Protein AF-C2EWG5-F1 (afdb_monomer_lite)

Sequence (279 aa):
MKQADGNQSTYVNLTPNFQGRVGDSRASVDLWFKRNGLPLDLTKREITFSGVDPQGKQFNAIGFAYYNKPGADMQAGRVNFYFPAGTFQTEGQWDPNSTYFTVKDDKGKVSTIGVLLNVLPNMVEMGINAKPFETDLDRALAQFKSYMADKQAEVDNAIKEISALQGTVQALDSNLDVYKNEIKTNAVPTKIEMQQYVDKLMSATEWSGDLNLCTTPTTYIVNSGASNNPTSVNGNCLLYVKGNNDLLSQMLVDNDQNFYVRSCVAGKWSAWREQVAWS

Radius of gyration: 57.91 Å; chains: 1; bounding box: 116×40×134 Å

Structure (mmCIF, N/CA/C/O backbone):
data_AF-C2EWG5-F1
#
_entry.id   AF-C2EWG5-F1
#
loop_
_atom_site.group_PDB
_atom_site.id
_atom_site.type_symbol
_atom_site.label_atom_id
_atom_site.label_alt_id
_atom_site.label_comp_id
_atom_site.label_asym_id
_atom_site.label_entity_id
_atom_site.label_seq_id
_atom_site.pdbx_PDB_ins_code
_atom_site.Cartn_x
_atom_site.Cartn_y
_atom_site.Cartn_z
_atom_site.occupancy
_atom_site.B_iso_or_equiv
_atom_site.auth_seq_id
_atom_site.auth_comp_id
_atom_site.auth_asym_id
_atom_site.auth_atom_id
_atom_site.pdbx_PDB_model_num
ATOM 1 N N . MET A 1 1 ? -64.069 20.005 64.084 1.00 31.47 1 MET A N 1
ATOM 2 C CA . MET A 1 1 ? -63.978 19.261 65.360 1.00 31.47 1 MET A CA 1
ATOM 3 C C . MET A 1 1 ? -64.174 17.775 65.076 1.00 31.47 1 MET A C 1
ATOM 5 O O . MET A 1 1 ? -65.113 17.459 64.361 1.00 31.47 1 MET A O 1
ATOM 9 N N . LYS A 1 2 ? -63.304 16.938 65.670 1.00 30.50 2 LYS A N 1
ATOM 10 C CA . LYS A 1 2 ? -63.283 15.456 65.759 1.00 30.50 2 LYS A CA 1
ATOM 11 C C . LYS A 1 2 ? -62.740 14.611 64.578 1.00 30.50 2 LYS A C 1
ATOM 13 O O . LYS A 1 2 ? -63.471 14.206 63.686 1.00 30.50 2 LYS A O 1
ATOM 18 N N . GLN A 1 3 ? -61.427 14.338 64.677 1.00 30.23 3 GLN A N 1
ATOM 19 C CA . GLN A 1 3 ? -60.743 13.015 64.642 1.00 30.23 3 GLN A CA 1
ATOM 20 C C . GLN A 1 3 ? -61.544 11.891 65.352 1.00 30.23 3 GLN A C 1
ATOM 22 O O . GLN A 1 3 ? -62.395 12.227 66.173 1.00 30.23 3 GLN A O 1
ATOM 27 N N . ALA A 1 4 ? -61.333 10.576 65.207 1.00 35.25 4 ALA A N 1
ATOM 28 C CA . ALA A 1 4 ? -60.388 9.661 64.534 1.00 35.2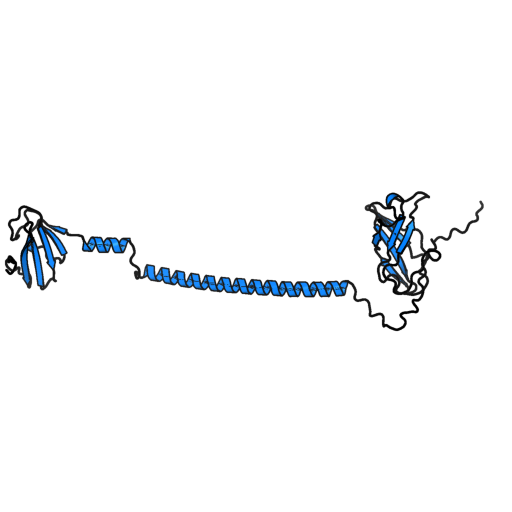5 4 ALA A CA 1
ATOM 29 C C . ALA A 1 4 ? -61.167 8.313 64.345 1.00 35.25 4 ALA A C 1
ATOM 31 O O . ALA A 1 4 ? -62.303 8.220 64.799 1.00 35.25 4 ALA A O 1
ATOM 32 N N . ASP A 1 5 ? -60.750 7.270 63.625 1.00 32.78 5 ASP A N 1
ATOM 33 C CA . ASP A 1 5 ? -59.614 6.390 63.915 1.00 32.78 5 ASP A CA 1
ATOM 34 C C . ASP A 1 5 ? -59.444 5.357 62.795 1.00 32.78 5 ASP A C 1
ATOM 36 O O . ASP A 1 5 ? -60.413 4.863 62.218 1.00 32.78 5 ASP A O 1
ATOM 40 N N . GLY A 1 6 ? -58.192 4.991 62.541 1.00 27.12 6 GLY A N 1
ATOM 41 C CA . GLY A 1 6 ? -57.836 3.894 61.652 1.00 27.12 6 GLY A CA 1
ATOM 42 C C . GLY A 1 6 ? -56.388 3.989 61.201 1.00 27.12 6 GLY A C 1
ATOM 43 O O . GLY A 1 6 ? -56.158 4.174 60.014 1.00 27.12 6 GLY A O 1
ATOM 44 N N . ASN A 1 7 ? -55.446 3.947 62.155 1.00 36.84 7 ASN A N 1
ATOM 45 C CA . ASN A 1 7 ? -54.021 3.614 61.984 1.00 36.84 7 ASN A CA 1
ATOM 46 C C . ASN A 1 7 ? -53.509 3.643 60.526 1.00 36.84 7 ASN A C 1
ATOM 48 O O . ASN A 1 7 ? -53.267 2.603 59.915 1.00 36.84 7 ASN A O 1
ATOM 52 N N . GLN A 1 8 ? -53.340 4.836 59.949 1.00 39.78 8 GLN A N 1
ATOM 53 C CA . GLN A 1 8 ? -52.604 4.971 58.696 1.00 39.78 8 GLN A CA 1
ATOM 54 C C . GLN A 1 8 ? -51.135 5.103 59.055 1.00 39.78 8 GLN A C 1
ATOM 56 O O . GLN A 1 8 ? -50.627 6.201 59.275 1.00 39.78 8 GLN A O 1
ATOM 61 N N . SER A 1 9 ? -50.463 3.962 59.167 1.00 43.50 9 SER A N 1
ATOM 62 C CA . SER A 1 9 ? -49.009 3.903 59.142 1.00 43.50 9 SER A CA 1
ATOM 63 C C . SER A 1 9 ? -48.543 4.763 57.966 1.00 43.50 9 SER A C 1
ATOM 65 O O . SER A 1 9 ? -48.921 4.506 56.824 1.00 43.50 9 SER A O 1
ATOM 67 N N . THR A 1 10 ? -47.740 5.794 58.216 1.00 57.00 10 THR A N 1
ATOM 68 C CA . THR A 1 10 ? -47.158 6.691 57.196 1.00 57.00 10 THR A CA 1
ATOM 69 C C . THR A 1 10 ? -46.149 5.985 56.278 1.00 57.00 10 THR A C 1
ATOM 71 O O . THR A 1 10 ? -45.375 6.634 55.579 1.00 57.00 10 THR A O 1
ATOM 74 N N . TYR A 1 11 ? -46.150 4.654 56.287 1.00 62.03 11 TYR A N 1
ATOM 75 C CA . TYR A 1 11 ? -45.215 3.772 55.624 1.00 62.03 11 TYR A CA 1
ATOM 76 C C . TYR A 1 11 ? -45.919 2.495 55.150 1.00 62.03 11 TYR A C 1
ATOM 78 O O . TYR A 1 11 ? -46.821 1.969 55.806 1.00 62.03 11 TYR A O 1
ATOM 86 N N . VAL A 1 12 ? -45.480 1.964 54.011 1.00 67.44 12 VAL A N 1
ATOM 87 C CA . VAL A 1 12 ? -45.911 0.660 53.499 1.00 67.44 12 VAL A CA 1
ATOM 88 C C . VAL A 1 12 ? -45.017 -0.416 54.104 1.00 67.44 12 VAL A C 1
ATOM 90 O O . VAL A 1 12 ? -43.803 -0.402 53.914 1.00 67.44 12 VAL A O 1
ATOM 93 N N . ASN A 1 13 ? -45.604 -1.359 54.840 1.00 65.81 13 ASN A N 1
ATOM 94 C CA . ASN A 1 13 ? -44.850 -2.458 55.433 1.00 65.81 13 ASN A CA 1
ATOM 95 C C . ASN A 1 13 ? -44.658 -3.605 54.433 1.00 65.81 13 ASN A C 1
ATOM 97 O O . ASN A 1 13 ? -45.624 -4.293 54.102 1.00 65.81 13 ASN A O 1
ATOM 101 N N . LEU A 1 14 ? -43.420 -3.825 53.973 1.00 69.94 14 LEU A N 1
ATOM 102 C CA . LEU A 1 14 ? -43.088 -4.946 53.087 1.00 69.94 14 LEU A CA 1
ATOM 103 C C . LEU A 1 14 ? -42.775 -6.236 53.845 1.00 69.94 14 LEU A C 1
ATOM 105 O O . LEU A 1 14 ? -42.898 -7.304 53.259 1.00 69.94 14 LEU A O 1
ATOM 109 N N . THR A 1 15 ? -42.463 -6.164 55.139 1.00 65.44 15 THR A N 1
ATOM 110 C CA . THR A 1 15 ? -42.081 -7.305 55.994 1.00 65.44 15 THR A CA 1
ATOM 111 C C . THR A 1 15 ? -43.024 -8.522 55.929 1.00 65.44 15 THR A C 1
ATOM 113 O O . THR A 1 15 ? -42.518 -9.639 56.034 1.00 65.44 15 THR A O 1
ATOM 116 N N . PRO A 1 16 ? -44.358 -8.380 55.757 1.00 64.25 16 PRO A N 1
ATOM 117 C CA . PRO A 1 16 ? -45.259 -9.527 55.600 1.00 64.25 16 PRO A CA 1
ATOM 118 C C . PRO A 1 16 ? -45.133 -10.259 54.256 1.00 64.25 16 PRO A C 1
ATOM 120 O O . PRO A 1 16 ? -45.478 -11.431 54.173 1.00 64.25 16 PRO A O 1
ATOM 123 N N . ASN A 1 17 ? -44.672 -9.569 53.209 1.00 61.66 17 ASN A N 1
ATOM 124 C CA . ASN A 1 17 ? -44.647 -10.080 51.834 1.00 61.66 17 ASN A CA 1
ATOM 125 C C . ASN A 1 17 ? -43.224 -10.317 51.312 1.00 61.66 17 ASN A C 1
ATOM 127 O O . ASN A 1 17 ? -43.028 -11.099 50.387 1.00 61.66 17 ASN A O 1
ATOM 131 N N . PHE A 1 18 ? -42.232 -9.630 51.878 1.00 67.25 18 PHE A N 1
ATOM 132 C CA . PHE A 1 18 ? -40.849 -9.686 51.444 1.00 67.25 18 PHE A CA 1
ATOM 133 C C . PHE A 1 18 ? -39.894 -9.416 52.612 1.00 67.25 18 PHE A C 1
ATOM 135 O O . PHE A 1 18 ? -39.986 -8.395 53.296 1.00 67.25 18 PHE A O 1
ATOM 142 N N . GLN A 1 19 ? -38.948 -10.333 52.808 1.00 66.44 19 GLN A N 1
ATOM 143 C CA . GLN A 1 19 ? -37.834 -10.205 53.744 1.00 66.44 19 GLN A CA 1
ATOM 144 C C . GLN A 1 19 ? -36.575 -10.663 53.009 1.00 66.44 19 GLN A C 1
ATOM 146 O O . GLN A 1 19 ? -36.480 -11.830 52.630 1.00 66.44 19 GLN A O 1
ATOM 151 N N . GLY A 1 20 ? -35.645 -9.742 52.758 1.00 62.62 20 GLY A N 1
ATOM 152 C CA . GLY A 1 20 ? -34.370 -10.080 52.120 1.00 62.62 20 GLY A CA 1
ATOM 153 C C . GLY A 1 20 ? -33.426 -10.764 53.108 1.00 62.62 20 GLY A C 1
ATOM 154 O O . GLY A 1 20 ? -33.580 -10.601 54.320 1.00 62.62 20 GLY A O 1
ATOM 155 N N . ARG A 1 21 ? -32.433 -11.507 52.617 1.00 67.06 21 ARG A N 1
ATOM 156 C CA . ARG A 1 21 ? -31.315 -12.006 53.432 1.00 67.06 21 ARG A CA 1
ATOM 157 C C . ARG A 1 21 ? -30.006 -11.330 53.045 1.00 67.06 21 ARG A C 1
ATOM 159 O O . ARG A 1 21 ? -29.824 -10.897 51.907 1.00 67.06 21 ARG A O 1
ATOM 166 N N . VAL A 1 22 ? -29.082 -11.242 54.002 1.00 62.72 22 VAL A N 1
ATOM 167 C CA . VAL A 1 22 ? -27.727 -10.730 53.742 1.00 62.72 22 VAL A CA 1
ATOM 168 C C . VAL A 1 22 ? -27.048 -11.579 52.659 1.00 62.72 22 VAL A C 1
ATOM 170 O O . VAL A 1 22 ? -26.984 -12.801 52.775 1.00 62.72 22 VAL A O 1
ATOM 173 N N . GLY A 1 23 ? -26.552 -10.931 51.602 1.00 55.91 23 GLY A N 1
ATOM 174 C CA . GLY A 1 23 ? -25.908 -11.604 50.466 1.00 55.91 23 GLY A CA 1
ATOM 175 C C . GLY A 1 23 ? -26.844 -12.002 49.316 1.00 55.91 23 GLY A C 1
ATOM 176 O O . GLY A 1 23 ? -26.356 -12.434 48.270 1.00 55.91 23 GLY A O 1
ATOM 177 N N . ASP A 1 24 ? -28.161 -11.795 49.439 1.00 58.41 24 ASP A N 1
ATOM 178 C CA . ASP A 1 24 ? -29.086 -12.049 48.332 1.00 58.41 24 ASP A CA 1
ATOM 179 C C . ASP A 1 24 ? -28.748 -11.154 47.127 1.00 58.41 24 ASP A C 1
ATOM 181 O O . ASP A 1 24 ? -28.808 -9.920 47.177 1.00 58.41 24 ASP A O 1
ATOM 185 N N . SER A 1 25 ? -28.428 -11.790 45.999 1.00 53.91 25 SER A N 1
ATOM 186 C CA . SER A 1 25 ? -28.299 -11.128 44.704 1.00 53.91 25 SER A CA 1
ATOM 187 C C . SER A 1 25 ? -29.544 -11.443 43.871 1.00 53.91 25 SER A C 1
ATOM 189 O O . SER A 1 25 ? -29.843 -12.604 43.612 1.00 53.91 25 SER A O 1
ATOM 191 N N . ARG A 1 26 ? -30.274 -10.401 43.435 1.00 57.56 26 ARG A N 1
ATOM 192 C CA . ARG A 1 26 ? -31.525 -10.469 42.635 1.00 57.56 26 ARG A CA 1
ATOM 193 C C . ARG A 1 26 ? -32.824 -10.770 43.396 1.00 57.56 26 ARG A C 1
ATOM 195 O O . ARG A 1 26 ? -33.744 -11.350 42.819 1.00 57.56 26 ARG A O 1
ATOM 202 N N . ALA A 1 27 ? -32.953 -10.335 44.646 1.00 64.69 27 ALA A N 1
ATOM 203 C CA . ALA A 1 27 ? -34.251 -10.391 45.311 1.00 64.69 27 ALA A CA 1
ATOM 204 C C . ALA A 1 27 ? -35.266 -9.466 44.605 1.00 64.69 27 ALA A C 1
ATOM 206 O O . ALA A 1 27 ? -34.920 -8.348 44.208 1.00 64.69 27 ALA A O 1
ATOM 207 N N . SER A 1 28 ? -36.502 -9.937 44.432 1.00 68.50 28 SER A N 1
ATOM 208 C CA . SER A 1 28 ? -37.561 -9.209 43.727 1.00 68.50 28 SER A CA 1
ATOM 209 C C . SER A 1 28 ? -38.768 -8.955 44.613 1.00 68.50 28 SER A C 1
ATOM 211 O O . SER A 1 28 ? -39.187 -9.855 45.340 1.00 68.50 28 SER A O 1
ATOM 213 N N . VAL A 1 29 ? -39.376 -7.781 44.471 1.00 71.00 29 VAL A N 1
ATOM 214 C CA . VAL A 1 29 ? -40.652 -7.438 45.102 1.00 71.00 29 VAL A CA 1
ATOM 215 C C . VAL A 1 29 ? -41.663 -6.995 44.047 1.00 71.00 29 VAL A C 1
ATOM 217 O O . VAL A 1 29 ? -41.340 -6.213 43.150 1.00 71.00 29 VAL A O 1
ATOM 220 N N . ASP A 1 30 ? -42.891 -7.498 44.157 1.00 72.25 30 ASP A N 1
ATOM 221 C CA . ASP A 1 30 ? -44.013 -7.041 43.341 1.00 72.25 30 ASP A CA 1
ATOM 222 C C . ASP A 1 30 ? -44.627 -5.789 43.966 1.00 72.25 30 ASP A C 1
ATOM 224 O O . ASP A 1 30 ? -45.090 -5.797 45.108 1.00 72.25 30 ASP A O 1
ATOM 228 N N . LEU A 1 31 ? -44.624 -4.695 43.210 1.00 73.12 31 LEU A N 1
ATOM 229 C CA . LEU A 1 31 ? -45.115 -3.393 43.640 1.00 73.12 31 LEU A CA 1
ATOM 230 C C . LEU A 1 31 ? -46.303 -2.974 42.783 1.00 73.12 31 LEU A C 1
ATOM 232 O O . LEU A 1 31 ? -46.306 -3.140 41.562 1.00 73.12 31 LEU A O 1
ATOM 236 N N . TRP A 1 32 ? -47.301 -2.371 43.429 1.00 73.62 32 TRP A N 1
ATOM 237 C CA . TRP A 1 32 ? -48.438 -1.762 42.750 1.00 73.62 32 TRP A CA 1
ATOM 238 C C . TRP A 1 32 ? -48.535 -0.280 43.103 1.00 73.62 32 TRP A C 1
ATOM 240 O O . TRP A 1 32 ? -48.918 0.089 44.214 1.00 73.62 32 TRP A O 1
ATOM 250 N N . PHE A 1 33 ? -48.197 0.575 42.140 1.00 71.62 33 PHE A N 1
ATOM 251 C CA . PHE A 1 33 ? -48.239 2.021 42.305 1.00 71.62 33 PHE A CA 1
ATOM 252 C C . PHE A 1 33 ? -49.647 2.551 42.021 1.00 71.62 33 PHE A C 1
ATOM 254 O O . PHE A 1 33 ? -50.206 2.365 40.937 1.00 71.62 33 PHE A O 1
ATOM 261 N N . LYS A 1 34 ? -50.218 3.252 43.004 1.00 68.75 34 LYS A N 1
ATOM 262 C CA . LYS A 1 34 ? -51.507 3.944 42.888 1.00 68.75 34 LYS A CA 1
ATOM 263 C C . LYS A 1 34 ? -51.349 5.411 43.253 1.00 68.75 34 LYS A C 1
ATOM 265 O O . LYS A 1 34 ? -50.653 5.741 44.210 1.00 68.75 34 LYS A O 1
ATOM 270 N N . ARG A 1 35 ? -52.049 6.288 42.536 1.00 65.44 35 ARG A N 1
ATOM 271 C CA . ARG A 1 35 ? -52.149 7.718 42.851 1.00 65.44 35 ARG A CA 1
ATOM 272 C C . ARG A 1 35 ? -53.623 8.076 43.000 1.00 65.44 35 ARG A C 1
ATOM 274 O O . ARG A 1 35 ? -54.403 7.839 42.086 1.00 65.44 35 ARG A O 1
ATOM 281 N N . ASN A 1 36 ? -54.012 8.613 44.158 1.00 64.31 36 ASN A N 1
ATOM 282 C CA . ASN A 1 36 ? -55.410 8.941 44.487 1.00 64.31 36 ASN A CA 1
ATOM 283 C C . ASN A 1 36 ? -56.391 7.765 44.276 1.00 64.31 36 ASN A C 1
ATOM 285 O O . ASN A 1 36 ? -57.505 7.954 43.802 1.00 64.31 36 ASN A O 1
ATOM 289 N N . GLY A 1 37 ? -55.964 6.535 44.585 1.00 59.59 37 GLY A N 1
ATOM 290 C CA . GLY A 1 37 ? -56.788 5.327 44.438 1.00 59.59 37 GLY A CA 1
ATOM 291 C C . GLY A 1 37 ? -56.853 4.737 43.023 1.00 59.59 37 GLY A C 1
ATOM 292 O O . GLY A 1 37 ? -57.318 3.608 42.876 1.00 59.59 37 GLY A O 1
ATOM 293 N N . LEU A 1 38 ? -56.328 5.430 42.007 1.00 69.25 38 LEU A N 1
ATOM 294 C CA . LEU A 1 38 ? -56.261 4.942 40.629 1.00 69.25 38 LEU A CA 1
ATOM 295 C C . LEU A 1 38 ? -54.885 4.326 40.314 1.00 69.25 38 LEU A C 1
ATOM 297 O O . LEU A 1 38 ? -53.874 4.795 40.851 1.00 69.25 38 LEU A O 1
ATOM 301 N N . PRO A 1 39 ? -54.822 3.289 39.456 1.00 72.44 39 PRO A N 1
ATOM 302 C CA . PRO A 1 39 ? -53.563 2.761 38.938 1.00 72.44 39 PRO A CA 1
ATOM 303 C C . PRO A 1 39 ? -52.729 3.858 38.269 1.00 72.44 39 PRO A C 1
ATOM 305 O O . PRO A 1 39 ? -53.251 4.643 37.476 1.00 72.44 39 PRO A O 1
ATOM 308 N N . LEU A 1 40 ? -51.440 3.932 38.603 1.00 70.44 40 LEU A N 1
ATOM 309 C CA . LEU A 1 40 ? -50.515 4.865 37.966 1.00 70.44 40 LEU A CA 1
ATOM 310 C C . LEU A 1 40 ? -49.884 4.198 36.742 1.00 70.44 40 LEU A C 1
ATOM 312 O O . LEU A 1 40 ? -49.184 3.208 36.904 1.00 70.44 40 LEU A O 1
ATOM 316 N N . ASP A 1 41 ? -50.068 4.759 35.548 1.00 68.94 41 ASP A N 1
ATOM 317 C CA . ASP A 1 41 ? -49.360 4.287 34.351 1.00 68.94 41 ASP A CA 1
ATOM 318 C C . ASP A 1 41 ? -47.843 4.503 34.512 1.00 68.94 41 ASP A C 1
ATOM 320 O O . ASP A 1 41 ? -47.387 5.610 34.820 1.00 68.94 41 ASP A O 1
ATOM 324 N N . LEU A 1 42 ? -47.062 3.437 34.353 1.00 66.69 42 LEU A N 1
ATOM 325 C CA . LEU A 1 42 ? -45.604 3.426 34.488 1.00 66.69 42 LEU A CA 1
ATOM 326 C C . LEU A 1 42 ? -44.895 3.430 33.123 1.00 66.69 42 LEU A C 1
ATOM 328 O O . LEU A 1 42 ? -43.674 3.287 33.065 1.00 66.69 42 LEU A O 1
ATOM 332 N N . TH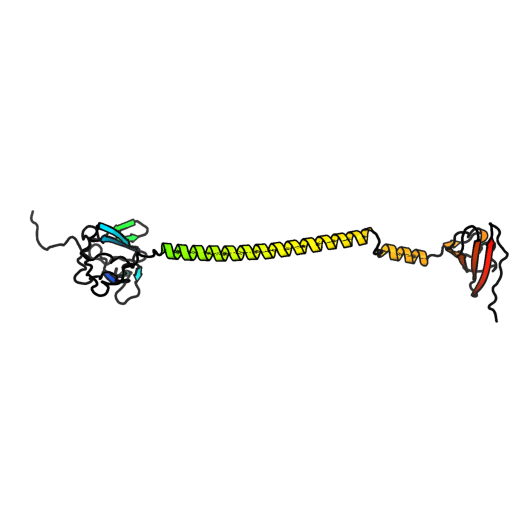R A 1 43 ? -45.636 3.610 32.025 1.00 61.81 43 THR A N 1
ATOM 333 C CA . THR A 1 43 ? -45.084 3.654 30.666 1.00 61.81 43 THR A CA 1
ATOM 334 C C . THR A 1 43 ? -44.060 4.782 30.536 1.00 61.81 43 THR A C 1
ATOM 336 O O . THR A 1 43 ? -44.378 5.942 30.786 1.00 61.81 43 THR A O 1
ATOM 339 N N . LYS A 1 44 ? -42.825 4.435 30.136 1.00 62.16 44 LYS A N 1
ATOM 340 C CA . LYS A 1 44 ? -41.661 5.343 30.016 1.00 62.16 44 LYS A CA 1
ATOM 341 C C . LYS A 1 44 ? -41.187 5.986 31.331 1.00 62.16 44 LYS A C 1
ATOM 343 O O . LYS A 1 44 ? -40.506 7.006 31.292 1.00 62.16 44 LYS A O 1
ATOM 348 N N . ARG A 1 45 ? -41.513 5.406 32.490 1.00 66.62 45 ARG A N 1
ATOM 349 C CA . ARG A 1 45 ? -41.068 5.921 33.794 1.00 66.62 45 ARG A CA 1
ATOM 350 C C . ARG A 1 45 ? -39.974 5.055 34.400 1.00 66.62 45 ARG A C 1
ATOM 352 O O . ARG A 1 45 ? -40.094 3.833 34.441 1.00 66.62 45 ARG A O 1
ATOM 359 N N . GLU A 1 46 ? -38.928 5.698 34.911 1.00 67.25 46 GLU A N 1
ATOM 360 C CA . GLU A 1 46 ? -37.846 5.031 35.642 1.00 67.25 46 GLU A CA 1
ATOM 361 C C . GLU A 1 46 ? -38.219 4.922 37.123 1.00 67.25 46 GLU A C 1
ATOM 363 O O . GLU A 1 46 ? -38.636 5.905 37.739 1.00 67.25 46 GLU A O 1
ATOM 368 N N . ILE A 1 47 ? -38.053 3.736 37.707 1.00 68.62 47 ILE A N 1
ATOM 369 C CA . ILE A 1 47 ? -38.307 3.496 39.131 1.00 68.62 47 ILE A CA 1
ATOM 370 C C . ILE A 1 47 ? -36.966 3.307 39.822 1.00 68.62 47 ILE A C 1
ATOM 372 O O . ILE A 1 47 ? -36.206 2.403 39.483 1.00 68.62 47 ILE A O 1
ATOM 376 N N . THR A 1 48 ? -36.676 4.152 40.803 1.00 68.88 48 THR A N 1
ATOM 377 C CA . THR A 1 48 ? -35.453 4.069 41.604 1.00 68.88 48 THR A CA 1
ATOM 378 C C . THR A 1 48 ? -35.796 3.805 43.059 1.00 68.88 48 THR A C 1
ATOM 380 O O . THR A 1 48 ? -36.810 4.287 43.565 1.00 68.88 48 THR A O 1
ATOM 383 N N . PHE A 1 49 ? -34.944 3.054 43.743 1.00 72.25 49 PHE A N 1
ATOM 384 C CA . PHE A 1 49 ? -35.056 2.797 45.170 1.00 72.25 49 PHE A CA 1
ATOM 385 C C . PHE A 1 49 ? -34.024 3.638 45.914 1.00 72.25 49 PHE A C 1
ATOM 387 O O . PHE A 1 49 ? -32.838 3.613 45.580 1.00 72.25 49 PHE A O 1
ATOM 394 N N . SER A 1 50 ? -34.487 4.377 46.912 1.00 72.62 50 SER A N 1
ATOM 395 C CA . SER A 1 50 ? -33.645 5.176 47.792 1.00 72.62 50 SER A CA 1
ATOM 396 C C . SER A 1 50 ? -33.923 4.756 49.224 1.00 72.62 50 SER A C 1
ATOM 398 O O . SER A 1 50 ? -35.082 4.653 49.613 1.00 72.62 50 SER A O 1
ATOM 400 N N . GLY A 1 51 ? -32.882 4.493 50.004 1.00 73.31 51 GLY A N 1
ATOM 401 C CA . GLY A 1 51 ? -33.037 4.073 51.390 1.00 73.31 51 GLY A CA 1
ATOM 402 C C . GLY A 1 51 ? -31.772 4.226 52.205 1.00 73.31 51 GLY A C 1
ATOM 403 O O . GLY A 1 51 ? -30.694 4.472 51.665 1.00 73.31 51 GLY A O 1
ATOM 404 N N . VAL A 1 52 ? -31.922 4.094 53.517 1.00 69.38 52 VAL A N 1
ATOM 405 C CA . VAL A 1 52 ? -30.812 4.132 54.468 1.00 69.38 52 VAL A CA 1
ATOM 406 C C . VAL A 1 52 ? -30.790 2.803 55.197 1.00 69.38 52 VAL A C 1
ATOM 408 O O . VAL A 1 52 ? -31.802 2.387 55.770 1.00 69.38 52 VAL A O 1
ATOM 411 N N . ASP A 1 53 ? -29.648 2.127 55.125 1.00 68.69 53 ASP A N 1
ATOM 412 C CA . ASP A 1 53 ? -29.457 0.854 55.806 1.00 68.69 53 ASP A CA 1
ATOM 413 C C . ASP A 1 53 ? -29.367 1.043 57.340 1.00 68.69 53 ASP A C 1
ATOM 415 O O . ASP A 1 53 ? -29.232 2.171 57.831 1.00 68.69 53 ASP A O 1
ATOM 419 N N . PRO A 1 54 ? -29.419 -0.045 58.129 1.00 62.78 54 PRO A N 1
ATOM 420 C CA . PRO A 1 54 ? -29.315 0.026 59.590 1.00 62.78 54 PRO A CA 1
ATOM 421 C C . PRO A 1 54 ? -27.992 0.621 60.112 1.00 62.78 54 PRO A C 1
ATOM 423 O O . PRO A 1 54 ? -27.911 0.997 61.279 1.00 62.78 54 PRO A O 1
ATOM 426 N N . GLN A 1 55 ? -26.955 0.708 59.271 1.00 63.78 55 GLN A N 1
ATOM 427 C CA . GLN A 1 55 ? -25.650 1.304 59.581 1.00 63.78 55 GLN A CA 1
ATOM 428 C C . GLN A 1 55 ? -25.548 2.779 59.147 1.00 63.78 55 GLN A C 1
ATOM 430 O O . GLN A 1 55 ? -24.493 3.395 59.303 1.00 63.78 55 GLN A O 1
ATOM 435 N N . GLY A 1 56 ? -26.629 3.376 58.634 1.00 58.25 56 GLY A N 1
ATOM 436 C CA . GLY A 1 56 ? -26.666 4.776 58.206 1.00 58.25 56 GLY A CA 1
ATOM 437 C C . GLY A 1 56 ? -26.107 5.026 56.801 1.00 58.25 56 GLY A C 1
ATOM 438 O O . GLY A 1 56 ? -25.957 6.182 56.396 1.00 58.25 56 GLY A O 1
ATOM 439 N N . LYS A 1 57 ? -25.803 3.978 56.029 1.00 64.38 57 LYS A N 1
ATOM 440 C CA . LYS A 1 57 ? -25.340 4.083 54.645 1.00 64.38 57 LYS A CA 1
ATOM 441 C C . LYS A 1 57 ? -26.526 4.336 53.721 1.00 64.38 57 LYS A C 1
ATOM 443 O O . LYS A 1 57 ? -27.482 3.563 53.660 1.00 64.38 57 LYS A O 1
ATOM 448 N N . GLN A 1 58 ? -26.442 5.430 52.972 1.00 62.88 58 GLN A N 1
ATOM 449 C CA . GLN A 1 58 ? -27.436 5.787 51.967 1.00 62.88 58 GLN A CA 1
ATOM 450 C C . GLN A 1 58 ? -27.235 4.940 50.707 1.00 62.88 58 GLN A C 1
ATOM 452 O O . GLN A 1 58 ? -26.152 4.922 50.119 1.00 62.88 58 GLN A O 1
ATOM 457 N N . PHE A 1 59 ? -28.294 4.278 50.263 1.00 63.62 59 PHE A N 1
ATOM 458 C CA . PHE A 1 59 ? -28.352 3.549 49.007 1.00 63.62 59 PHE A CA 1
ATOM 459 C C . PHE A 1 59 ? -29.295 4.267 48.051 1.00 63.62 59 PHE A C 1
ATOM 461 O O . PHE A 1 59 ? -30.480 4.414 48.331 1.00 63.62 59 PHE A O 1
ATOM 468 N N . ASN A 1 60 ? -28.765 4.679 46.901 1.00 56.91 60 ASN A N 1
ATOM 469 C CA . ASN A 1 60 ? -29.547 5.141 45.760 1.00 56.91 60 ASN A CA 1
ATOM 470 C C . ASN A 1 60 ? -29.334 4.149 44.621 1.00 56.91 60 ASN A C 1
ATOM 472 O O . ASN A 1 60 ? -28.323 4.180 43.923 1.00 56.91 60 ASN A O 1
ATOM 476 N N . ALA A 1 61 ? -30.279 3.231 44.485 1.00 57.56 61 ALA A N 1
ATOM 477 C CA . ALA A 1 61 ? -30.222 2.103 43.580 1.00 57.56 61 ALA A CA 1
ATOM 478 C C . ALA A 1 61 ? -31.184 2.316 42.406 1.00 57.56 61 ALA A C 1
ATOM 480 O O . ALA A 1 61 ? -32.402 2.422 42.579 1.00 57.56 61 ALA A O 1
ATOM 481 N N . ILE A 1 62 ? -30.642 2.326 41.188 1.00 53.94 62 ILE A N 1
ATOM 482 C CA . ILE A 1 62 ? -31.441 2.149 39.974 1.00 53.94 62 ILE A CA 1
ATOM 483 C C . ILE A 1 62 ? -31.637 0.638 39.820 1.00 53.94 62 ILE A C 1
ATOM 485 O O . ILE A 1 62 ? -30.724 -0.074 39.407 1.00 53.94 62 ILE A O 1
ATOM 489 N N . GLY A 1 63 ? -32.790 0.136 40.258 1.00 53.31 63 GLY A N 1
ATOM 490 C CA . GLY A 1 63 ? -33.146 -1.269 40.074 1.00 53.31 63 GLY A CA 1
ATOM 491 C C . GLY A 1 63 ? -33.637 -1.536 38.655 1.00 53.31 63 GLY A C 1
ATOM 492 O O . GLY A 1 63 ? -34.097 -0.633 37.956 1.00 53.31 63 GLY A O 1
ATOM 493 N N . PHE A 1 64 ? -33.560 -2.794 38.230 1.00 53.69 64 PHE A N 1
ATOM 494 C CA . PHE A 1 64 ? -34.119 -3.220 36.951 1.00 53.69 64 PHE A CA 1
ATOM 495 C C . PHE A 1 64 ? -35.583 -3.619 37.160 1.00 53.69 64 PHE A C 1
ATOM 497 O O . PHE A 1 64 ? -35.882 -4.559 37.898 1.00 53.69 64 PHE A O 1
ATOM 504 N N . ALA A 1 65 ? -36.498 -2.897 36.518 1.00 54.94 65 ALA A N 1
ATOM 505 C CA . ALA A 1 65 ? -37.913 -3.241 36.470 1.00 54.94 65 ALA A CA 1
ATOM 506 C C . ALA A 1 65 ? -38.170 -4.193 35.291 1.00 54.94 65 ALA A C 1
ATOM 508 O O . ALA A 1 65 ? -37.956 -3.821 34.138 1.00 54.94 65 ALA A O 1
ATOM 509 N N . TYR A 1 66 ? -38.637 -5.415 35.563 1.00 54.28 66 TYR A N 1
ATOM 510 C CA . TYR A 1 66 ? -39.113 -6.317 34.510 1.00 54.28 66 TYR A CA 1
ATOM 511 C C . TYR A 1 66 ? -40.637 -6.237 34.404 1.00 54.28 66 TYR A C 1
ATOM 513 O O . TYR A 1 66 ? -41.354 -6.502 35.367 1.00 54.28 66 TYR A O 1
ATOM 521 N N . TYR A 1 67 ? -41.124 -5.930 33.202 1.00 53.34 67 TYR A N 1
ATOM 522 C CA . TYR A 1 67 ? -42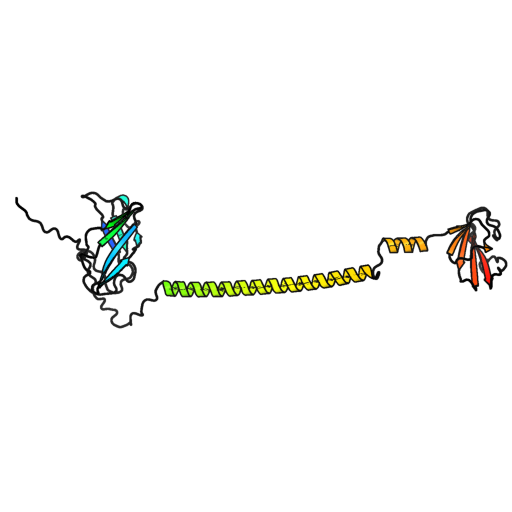.556 -5.816 32.888 1.00 53.34 67 TYR A CA 1
ATOM 523 C C . TYR A 1 67 ? -43.135 -7.075 32.220 1.00 53.34 67 TYR A C 1
ATOM 525 O O . TYR A 1 67 ? -44.315 -7.114 31.906 1.00 53.34 67 TYR A O 1
ATOM 533 N N . ASN A 1 68 ? -42.309 -8.103 31.987 1.00 46.81 68 ASN A N 1
ATOM 534 C CA . ASN A 1 68 ? -42.658 -9.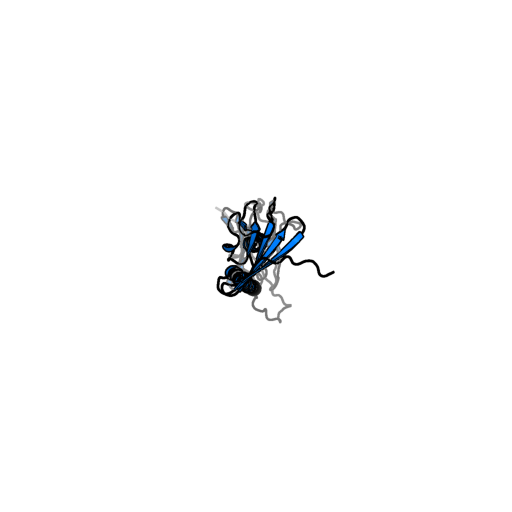292 31.197 1.00 46.81 68 ASN A CA 1
ATOM 535 C C . ASN A 1 68 ? -42.866 -10.560 32.056 1.00 46.81 68 ASN A C 1
ATOM 537 O O . ASN A 1 68 ? -42.595 -11.673 31.609 1.00 46.81 68 ASN A O 1
ATOM 541 N N . LYS A 1 69 ? -43.276 -10.407 33.324 1.00 51.62 69 LYS A N 1
ATOM 542 C CA . LYS A 1 69 ? -43.636 -11.531 34.209 1.00 51.62 69 LYS A CA 1
ATOM 543 C C . LYS A 1 69 ? -45.148 -11.557 34.471 1.00 51.62 69 LYS A C 1
ATOM 545 O O . LYS A 1 69 ? -45.764 -10.492 34.477 1.00 51.62 69 LYS A O 1
ATOM 550 N N . PRO A 1 70 ? -45.755 -12.737 34.713 1.00 43.84 70 PRO A N 1
ATOM 551 C CA . PRO A 1 70 ? -47.183 -12.842 35.008 1.00 43.84 70 PRO A CA 1
ATOM 552 C C . PRO A 1 70 ? -47.562 -11.945 36.195 1.00 43.84 70 PRO A C 1
ATOM 554 O O . PRO A 1 70 ? -47.040 -12.127 37.289 1.00 43.84 70 PRO A O 1
ATOM 557 N N . GLY A 1 71 ? -48.443 -10.965 35.974 1.00 49.62 71 GLY A N 1
ATOM 558 C CA . GLY A 1 71 ? -48.891 -10.016 37.002 1.00 49.62 71 GLY A CA 1
ATOM 559 C C . GLY A 1 71 ? -48.227 -8.633 36.968 1.00 49.62 71 GLY A C 1
ATOM 560 O O . GLY A 1 71 ? -48.768 -7.712 37.586 1.00 49.62 71 GLY A O 1
ATOM 561 N N . ALA A 1 72 ? -47.135 -8.457 36.215 1.00 52.94 72 ALA A N 1
ATOM 562 C CA . ALA A 1 72 ? -46.571 -7.146 35.905 1.00 52.94 72 ALA A CA 1
ATOM 563 C C . ALA A 1 72 ? -47.296 -6.552 34.688 1.00 52.94 72 ALA A C 1
ATOM 565 O O . ALA A 1 72 ? -47.401 -7.186 33.642 1.00 52.94 72 ALA A O 1
ATOM 566 N N . ASP A 1 73 ? -47.817 -5.341 34.845 1.00 57.97 73 ASP A N 1
ATOM 567 C CA . ASP A 1 73 ? -48.520 -4.605 33.800 1.00 57.97 73 ASP A CA 1
ATOM 568 C C . ASP A 1 73 ? -48.206 -3.124 33.994 1.00 57.97 73 ASP A C 1
ATOM 570 O O . ASP A 1 73 ? -48.608 -2.490 34.976 1.00 57.97 73 ASP A O 1
ATOM 574 N N . MET A 1 74 ? -47.441 -2.597 33.042 1.00 59.56 74 MET A N 1
ATOM 575 C CA . MET A 1 74 ? -46.954 -1.227 33.044 1.00 59.56 74 MET A CA 1
ATOM 576 C C . MET A 1 74 ? -48.104 -0.212 32.969 1.00 59.56 74 MET A C 1
ATOM 578 O O . MET A 1 74 ? -48.024 0.830 33.616 1.00 59.56 74 MET A O 1
ATOM 582 N N . GLN A 1 75 ? -49.195 -0.541 32.268 1.00 58.88 75 GLN A N 1
ATOM 583 C CA . GLN A 1 75 ? -50.378 0.317 32.145 1.00 58.88 75 GLN A CA 1
ATOM 584 C C . GLN A 1 75 ? -51.252 0.259 33.405 1.00 58.88 75 GLN A C 1
ATOM 586 O O . GLN A 1 75 ? -51.868 1.254 33.785 1.00 58.88 75 GLN A O 1
ATOM 591 N N . ALA A 1 76 ? -51.259 -0.879 34.107 1.00 58.59 76 ALA A N 1
ATOM 592 C CA . ALA A 1 76 ? -51.957 -1.045 35.385 1.00 58.59 76 ALA A CA 1
ATOM 593 C C . ALA A 1 76 ? -51.111 -0.665 36.620 1.00 58.59 76 ALA A C 1
ATOM 595 O O . ALA A 1 76 ? -51.549 -0.874 37.760 1.00 58.59 76 ALA A O 1
ATOM 596 N N . GLY A 1 77 ? -49.906 -0.123 36.421 1.00 59.19 77 GLY A N 1
ATOM 597 C CA . GLY A 1 77 ? -49.019 0.341 37.489 1.00 59.19 77 GLY A CA 1
ATOM 598 C C . GLY A 1 77 ? -48.377 -0.760 38.329 1.00 59.19 77 GLY A C 1
ATOM 599 O O . GLY A 1 77 ? -47.994 -0.511 39.476 1.00 59.19 77 GLY A O 1
ATOM 600 N N . ARG A 1 78 ? -48.296 -1.984 37.799 1.00 70.31 78 ARG A N 1
ATOM 601 C CA . ARG A 1 78 ? -47.720 -3.152 38.475 1.00 70.31 78 ARG A CA 1
ATOM 602 C C . ARG A 1 78 ? -46.336 -3.450 37.927 1.00 70.31 78 ARG A C 1
ATOM 604 O O . ARG A 1 78 ? -46.169 -3.611 36.720 1.00 70.31 78 ARG A O 1
ATOM 611 N N . VAL A 1 79 ? -45.357 -3.568 38.813 1.00 68.62 79 VAL A N 1
ATOM 612 C CA . VAL A 1 79 ? -43.964 -3.815 38.438 1.00 68.62 79 VAL A CA 1
ATOM 613 C C . VAL A 1 79 ? -43.318 -4.816 39.382 1.00 68.62 79 VAL A C 1
ATOM 615 O O . VAL A 1 79 ? -43.536 -4.771 40.590 1.00 68.62 79 VAL A O 1
ATOM 618 N N . ASN A 1 80 ? -42.488 -5.694 38.826 1.00 67.75 80 ASN A N 1
ATOM 619 C CA . ASN A 1 80 ? -41.584 -6.530 39.601 1.00 67.75 80 ASN A CA 1
ATOM 620 C C . ASN A 1 80 ? -40.230 -5.804 39.674 1.00 67.75 80 ASN A C 1
ATOM 622 O O . ASN A 1 80 ? -39.536 -5.660 38.661 1.00 67.75 80 ASN A O 1
ATOM 626 N N . PHE A 1 81 ? -39.904 -5.268 40.850 1.00 69.50 81 PHE A N 1
ATOM 627 C CA . PHE A 1 81 ? -38.672 -4.519 41.086 1.00 69.50 81 PHE A CA 1
ATOM 628 C C . PHE A 1 81 ? -37.590 -5.455 41.620 1.00 69.50 81 PHE A C 1
ATOM 630 O O . PHE A 1 81 ? -37.764 -6.061 42.679 1.00 69.50 81 PHE A O 1
ATOM 637 N N . TYR A 1 82 ? -36.467 -5.552 40.904 1.00 68.69 82 TYR A N 1
ATOM 638 C CA . TYR A 1 82 ? -35.281 -6.259 41.382 1.00 68.69 82 TYR A CA 1
ATOM 639 C C . TYR A 1 82 ? -34.354 -5.297 42.108 1.00 68.69 82 TYR A C 1
ATOM 641 O O . TYR A 1 82 ? -33.891 -4.307 41.532 1.00 68.69 82 TYR A O 1
ATOM 649 N N . PHE A 1 83 ? -34.024 -5.635 43.350 1.00 66.38 83 PHE A N 1
ATOM 650 C CA . PHE A 1 83 ? -32.981 -4.934 44.080 1.00 66.38 83 PHE A CA 1
ATOM 651 C C . PHE A 1 83 ? -31.620 -5.234 43.433 1.00 66.38 83 PHE A C 1
ATOM 653 O O . PHE A 1 83 ? -31.312 -6.407 43.174 1.00 66.38 83 PHE A O 1
ATOM 660 N N . PRO A 1 84 ? -30.793 -4.211 43.147 1.00 60.94 84 PRO A N 1
ATOM 661 C CA . PRO A 1 84 ? -29.457 -4.447 42.623 1.00 60.94 84 PRO A CA 1
ATOM 662 C C . PRO A 1 84 ? -28.612 -5.222 43.638 1.00 60.94 84 PRO A C 1
ATOM 664 O O . PRO A 1 84 ? -28.807 -5.128 44.856 1.00 60.94 84 PRO A O 1
ATOM 667 N N . ALA A 1 85 ? -27.674 -6.018 43.124 1.00 54.78 85 ALA A N 1
ATOM 668 C CA . ALA A 1 85 ? -26.763 -6.798 43.952 1.00 54.78 85 ALA A CA 1
ATOM 669 C C . ALA A 1 85 ? -26.001 -5.876 44.921 1.00 54.78 85 ALA A C 1
ATOM 671 O O . ALA A 1 85 ? -25.550 -4.800 44.535 1.00 54.78 85 ALA A O 1
ATOM 672 N N . GLY A 1 86 ? -25.887 -6.285 46.186 1.00 57.41 86 GLY A N 1
ATOM 673 C CA . GLY A 1 86 ? -25.269 -5.464 47.232 1.00 57.41 86 GLY A CA 1
ATOM 674 C C . GLY A 1 86 ? -26.214 -4.482 47.934 1.00 57.41 86 GLY A C 1
ATOM 675 O O . GLY A 1 86 ? -25.747 -3.713 48.767 1.00 57.41 86 GLY A O 1
ATOM 676 N N . THR A 1 87 ? -27.526 -4.521 47.665 1.00 60.22 87 THR A N 1
ATOM 677 C CA . THR A 1 87 ? -28.508 -3.783 48.485 1.00 60.22 87 THR A CA 1
ATOM 678 C C . THR A 1 87 ? -28.612 -4.388 49.893 1.00 60.22 87 THR A C 1
ATOM 680 O O . THR A 1 87 ? -28.683 -3.658 50.869 1.00 60.22 87 THR A O 1
ATOM 683 N N . PHE A 1 88 ? -28.533 -5.715 50.039 1.00 65.38 88 PHE A N 1
ATOM 684 C CA . PHE A 1 88 ? -28.648 -6.415 51.330 1.00 65.38 88 PHE A CA 1
ATOM 685 C C . PHE A 1 88 ? -27.275 -6.735 51.945 1.00 65.38 88 PHE A C 1
ATOM 687 O O . PHE A 1 88 ? -26.891 -7.897 52.060 1.00 65.38 88 PHE A O 1
ATOM 694 N N . GLN A 1 89 ? -26.502 -5.697 52.285 1.00 61.88 89 GLN A N 1
ATOM 695 C CA . GLN A 1 89 ? -25.174 -5.837 52.915 1.00 61.88 89 GLN A CA 1
ATOM 696 C C . GLN A 1 89 ? -25.235 -5.977 54.442 1.00 61.88 89 GLN A C 1
ATOM 698 O O . GLN A 1 89 ? -24.382 -6.633 55.032 1.00 61.88 89 GLN A O 1
ATOM 703 N N . THR A 1 90 ? -26.247 -5.376 55.062 1.00 59.69 90 THR A N 1
ATOM 704 C CA . THR A 1 90 ? -26.347 -5.214 56.513 1.00 59.69 90 THR A CA 1
ATOM 705 C C . THR A 1 90 ? -27.645 -5.840 57.008 1.00 59.69 90 THR A C 1
ATOM 707 O O . THR A 1 90 ? -28.708 -5.586 56.435 1.00 59.69 90 THR A O 1
ATOM 710 N N . GLU A 1 91 ? -27.568 -6.657 58.061 1.00 69.38 91 GLU A N 1
ATOM 711 C CA . GLU A 1 91 ? -28.757 -7.190 58.729 1.00 69.38 91 GLU A CA 1
ATOM 712 C C . GLU A 1 91 ? -29.497 -6.098 59.508 1.00 69.38 91 GLU A C 1
ATOM 714 O O . GLU A 1 91 ? -28.889 -5.182 60.064 1.00 69.38 91 GLU A O 1
ATOM 719 N N . GLY A 1 92 ? -30.821 -6.213 59.567 1.00 69.00 92 GLY A N 1
ATOM 720 C CA . GLY A 1 92 ? -31.669 -5.334 60.357 1.00 69.00 92 GLY A CA 1
ATOM 721 C C . GLY A 1 92 ? -32.707 -4.567 59.548 1.00 69.00 92 GLY A C 1
ATOM 722 O O . GLY A 1 92 ? -32.893 -4.740 58.339 1.00 69.00 92 GLY A O 1
ATOM 723 N N . GLN A 1 93 ? -33.421 -3.718 60.275 1.00 73.00 93 GLN A N 1
ATOM 724 C CA . GLN A 1 93 ? -34.537 -2.944 59.763 1.00 73.00 93 GLN A CA 1
ATOM 725 C C . GLN A 1 93 ? -34.045 -1.625 59.164 1.00 73.00 93 GLN A C 1
ATOM 727 O O . GLN A 1 93 ? -33.393 -0.833 59.842 1.00 73.00 93 GLN A O 1
ATOM 732 N N . TRP A 1 94 ? -34.387 -1.386 57.902 1.00 71.81 94 TRP A N 1
ATOM 733 C CA . TRP A 1 94 ? -34.084 -0.134 57.211 1.00 71.81 94 TRP A CA 1
ATOM 734 C C . TRP A 1 94 ? -34.956 1.005 57.745 1.00 71.81 94 TRP A C 1
ATOM 736 O O . TRP A 1 94 ? -36.086 0.764 58.182 1.00 71.81 94 TRP A O 1
ATOM 746 N N . ASP A 1 95 ? -34.452 2.243 57.697 1.00 71.06 95 ASP A N 1
ATOM 747 C CA . ASP A 1 95 ? -35.186 3.405 58.215 1.00 71.06 95 ASP A CA 1
ATOM 748 C C . ASP A 1 95 ? -36.471 3.644 57.391 1.00 71.06 95 ASP A C 1
ATOM 750 O O . ASP A 1 95 ? -36.379 4.002 56.208 1.00 71.06 95 ASP A O 1
ATOM 754 N N . PRO A 1 96 ? -37.672 3.482 57.983 1.00 62.09 96 PRO A N 1
ATOM 755 C CA . PRO A 1 96 ? -38.939 3.615 57.267 1.00 62.09 96 PRO A CA 1
ATOM 756 C C . PRO A 1 96 ? -39.231 5.045 56.795 1.00 62.09 96 PRO A C 1
ATOM 758 O O . PRO A 1 96 ? -40.043 5.221 55.887 1.00 62.09 96 PRO A O 1
ATOM 761 N N . ASN A 1 97 ? -38.588 6.061 57.383 1.00 64.00 97 ASN A N 1
ATOM 762 C CA . ASN A 1 97 ? -38.785 7.464 57.001 1.00 64.00 97 ASN A CA 1
ATOM 763 C C . ASN A 1 97 ? -37.878 7.893 55.842 1.00 64.00 97 ASN A C 1
ATOM 765 O O . ASN A 1 97 ? -38.215 8.820 55.106 1.00 64.00 97 ASN A O 1
ATOM 769 N N . SER A 1 98 ? -36.747 7.210 55.674 1.00 65.88 98 SER A N 1
ATOM 770 C CA . SER A 1 98 ? -35.735 7.538 54.664 1.00 65.88 98 SER A CA 1
ATOM 771 C C . SER A 1 98 ? -35.708 6.547 53.497 1.00 65.88 98 SER A C 1
ATOM 773 O O . SER A 1 98 ? -34.953 6.748 52.548 1.00 65.88 98 SER A O 1
ATOM 775 N N . THR A 1 99 ? -36.538 5.500 53.547 1.00 69.12 99 THR A N 1
ATOM 776 C CA . THR A 1 99 ? -36.640 4.463 52.514 1.00 69.12 99 THR A CA 1
ATOM 777 C C . THR A 1 99 ? -37.906 4.643 51.690 1.00 69.12 99 THR A C 1
ATOM 779 O O . THR A 1 99 ? -39.002 4.492 52.211 1.00 69.12 99 THR A O 1
ATOM 782 N N . TYR A 1 100 ? -37.781 4.960 50.403 1.00 71.56 100 TYR A N 1
ATOM 783 C CA . TYR A 1 100 ? -38.905 5.191 49.493 1.00 71.56 100 TYR A CA 1
ATOM 784 C C . TYR A 1 100 ? -38.550 4.821 48.049 1.00 71.56 100 TYR A C 1
ATOM 786 O O . TYR A 1 100 ? -37.387 4.793 47.640 1.00 71.56 100 TYR A O 1
ATOM 794 N N . PHE A 1 101 ? -39.576 4.566 47.240 1.00 72.50 101 PHE A N 1
ATOM 795 C CA . PHE A 1 101 ? -39.419 4.447 45.796 1.00 72.50 101 PHE A CA 1
ATOM 796 C C . PHE A 1 101 ? -39.602 5.822 45.157 1.00 72.50 101 PHE A C 1
ATOM 798 O O . PHE A 1 101 ? -40.426 6.621 45.588 1.00 72.50 101 PHE A O 1
ATOM 805 N N . THR A 1 102 ? -38.839 6.123 44.118 1.00 71.31 102 THR A N 1
ATOM 806 C CA . THR A 1 102 ? -39.032 7.330 43.314 1.00 71.31 102 THR A CA 1
ATOM 807 C C . THR A 1 102 ? -39.413 6.917 41.911 1.00 71.31 102 THR A C 1
ATOM 809 O O . THR A 1 102 ? -38.748 6.082 41.304 1.00 71.31 102 THR A O 1
ATOM 812 N N . VAL A 1 103 ? -40.478 7.520 41.395 1.00 68.44 103 VAL A N 1
ATOM 813 C CA . VAL A 1 103 ? -40.880 7.390 39.999 1.00 68.44 103 VAL A CA 1
ATOM 814 C C . VAL A 1 103 ? -40.443 8.661 39.283 1.00 68.44 103 VAL A C 1
ATOM 816 O O . VAL A 1 103 ? -40.852 9.768 39.646 1.00 68.44 103 VAL A O 1
ATOM 819 N N . LYS A 1 104 ? -39.575 8.511 38.290 1.00 68.62 104 LYS A N 1
ATOM 820 C CA . LYS A 1 104 ? -39.040 9.606 37.487 1.00 68.62 104 LYS A CA 1
ATOM 821 C C . LYS A 1 104 ? -39.660 9.573 36.093 1.00 68.62 104 LYS A C 1
ATOM 823 O O . LYS A 1 104 ? -39.743 8.523 35.462 1.00 68.62 104 LYS A O 1
ATOM 828 N N . ASP A 1 105 ? -40.087 10.745 35.649 1.00 63.00 105 ASP A N 1
ATOM 829 C CA . ASP A 1 105 ? -40.622 11.030 34.317 1.00 63.00 105 ASP A CA 1
ATOM 830 C C . ASP A 1 105 ? -39.779 12.165 33.696 1.00 63.00 105 ASP A C 1
ATOM 832 O O . ASP A 1 105 ? -39.021 12.839 34.406 1.00 63.00 105 ASP A O 1
ATOM 836 N N . ASP A 1 106 ? -39.949 12.442 32.405 1.00 54.94 106 ASP A N 1
ATOM 837 C CA . ASP A 1 106 ? -39.234 13.498 31.666 1.00 54.94 106 ASP A CA 1
ATOM 838 C C . ASP A 1 106 ? -39.465 14.904 32.260 1.00 54.94 106 ASP A C 1
ATOM 840 O O . ASP A 1 106 ? -38.713 15.842 32.002 1.00 54.94 106 ASP A O 1
ATOM 844 N N . LYS A 1 107 ? -40.511 15.060 33.084 1.00 51.41 107 LYS A N 1
ATOM 845 C CA . LYS A 1 107 ? -40.933 16.326 33.704 1.00 51.41 107 LYS A CA 1
ATOM 846 C C . LYS A 1 107 ? -40.559 16.469 35.184 1.00 51.41 107 LYS A C 1
ATOM 848 O O . LYS A 1 107 ? -40.801 17.531 35.753 1.00 51.41 107 LYS A O 1
ATOM 853 N N . GLY A 1 108 ? -40.005 15.437 35.829 1.00 52.50 108 GLY A N 1
ATOM 854 C CA . GLY A 1 108 ? -39.618 15.514 37.242 1.00 52.50 108 GLY A CA 1
ATOM 855 C C . GLY A 1 108 ? -39.620 14.184 37.997 1.00 52.50 108 GLY A C 1
ATOM 856 O O . GLY A 1 108 ? -39.978 13.133 37.468 1.00 52.50 108 GLY A O 1
ATOM 857 N N . LYS A 1 109 ? -39.202 14.243 39.267 1.00 63.91 109 LYS A N 1
ATOM 858 C CA . LYS A 1 109 ? -39.131 13.100 40.190 1.00 63.91 109 LYS A CA 1
ATOM 859 C C . LYS A 1 109 ? -40.272 13.173 41.206 1.00 63.91 109 LYS A C 1
ATOM 861 O O . LYS A 1 109 ? -40.461 14.215 41.828 1.00 63.91 109 LYS A O 1
ATOM 866 N N . VAL A 1 110 ? -41.003 12.075 41.389 1.00 63.94 110 VAL A N 1
ATOM 867 C CA . VAL A 1 110 ? -42.043 11.936 42.419 1.00 63.94 110 VAL A CA 1
ATOM 868 C C . VAL A 1 110 ? -41.651 10.805 43.367 1.00 63.94 110 VAL A C 1
ATOM 870 O O . VAL A 1 110 ? -41.610 9.644 42.961 1.00 63.94 110 VAL A O 1
ATOM 873 N N . SER A 1 111 ? -41.364 11.143 44.623 1.00 66.50 111 SER A N 1
ATOM 874 C CA . SER A 1 111 ? -41.104 10.167 45.688 1.00 66.50 111 SER A CA 1
ATOM 875 C C . SER A 1 111 ? -42.414 9.587 46.221 1.00 66.50 111 SER A C 1
ATOM 877 O O . SER A 1 111 ? -43.405 10.305 46.371 1.00 66.50 111 SER A O 1
ATOM 879 N N . THR A 1 112 ? -42.434 8.288 46.500 1.00 65.50 112 THR A N 1
ATOM 880 C CA . THR A 1 112 ? -43.567 7.614 47.134 1.00 65.50 112 THR A CA 1
ATOM 881 C C . THR A 1 112 ? -43.525 7.741 48.651 1.00 65.50 112 THR A C 1
ATOM 883 O O . THR A 1 112 ? -42.591 8.287 49.231 1.00 65.50 112 THR A O 1
ATOM 886 N N . ILE A 1 113 ? -44.557 7.195 49.293 1.00 68.38 113 ILE A N 1
ATOM 887 C CA . ILE A 1 113 ? -44.614 6.988 50.741 1.00 68.38 113 ILE A CA 1
ATOM 888 C C . ILE A 1 113 ? -43.416 6.127 51.184 1.00 68.38 113 ILE A C 1
ATOM 890 O O . ILE A 1 113 ? -42.925 5.304 50.401 1.00 68.38 113 ILE A O 1
ATOM 894 N N . GLY A 1 114 ? -42.970 6.335 52.426 1.00 65.88 114 GLY A N 1
ATOM 895 C CA . GLY A 1 114 ? -41.916 5.551 53.063 1.00 65.88 114 GLY A CA 1
ATOM 896 C C . GLY A 1 114 ? -42.244 4.057 53.118 1.00 65.88 114 GLY A C 1
ATOM 897 O O . GLY A 1 114 ? -43.407 3.649 53.068 1.00 65.88 114 GLY A O 1
ATOM 898 N N . VAL A 1 115 ? -41.221 3.218 53.190 1.00 68.94 115 VAL A N 1
ATOM 899 C CA . VAL A 1 115 ? -41.336 1.766 53.082 1.00 68.94 115 VAL A CA 1
ATOM 900 C C . VAL A 1 115 ? -40.528 1.109 54.185 1.00 68.94 115 VAL A C 1
ATOM 902 O O . VAL A 1 115 ? -39.347 1.393 54.358 1.00 68.94 115 VAL A O 1
ATOM 905 N N . LEU A 1 116 ? -41.164 0.194 54.912 1.00 72.00 116 LEU A N 1
ATOM 906 C CA . LEU A 1 116 ? -40.501 -0.608 55.929 1.00 72.00 116 LEU A CA 1
ATOM 907 C C . LEU A 1 116 ? -39.975 -1.904 55.303 1.00 72.00 116 LEU A C 1
ATOM 909 O O . LEU A 1 116 ? -40.761 -2.723 54.817 1.00 72.00 116 LEU A O 1
ATOM 913 N N . LEU A 1 117 ? -38.654 -2.079 55.349 1.00 73.12 117 LEU A N 1
ATOM 914 C CA . LEU A 1 117 ? -37.927 -3.226 54.812 1.00 73.12 117 LEU A CA 1
ATOM 915 C C . LEU A 1 117 ? -37.076 -3.866 55.916 1.00 73.12 117 LEU A C 1
ATOM 917 O O . LEU A 1 117 ? -36.357 -3.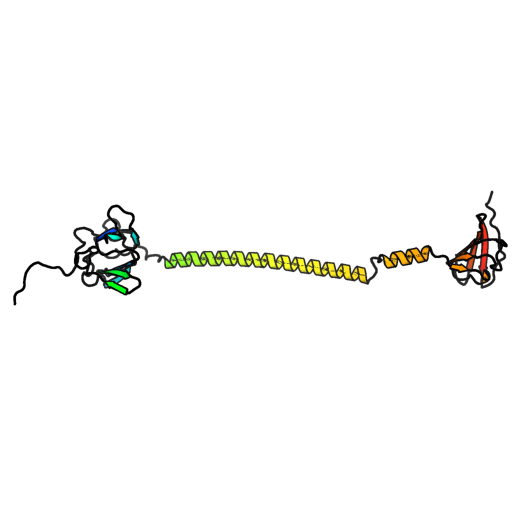168 56.630 1.00 73.12 117 LEU A O 1
ATOM 921 N N . ASN A 1 118 ? -37.150 -5.192 56.040 1.00 75.06 118 ASN A N 1
ATOM 922 C CA . ASN A 1 118 ? -36.364 -5.958 57.004 1.00 75.06 118 ASN A CA 1
ATOM 923 C C . ASN A 1 118 ? -35.433 -6.942 56.288 1.00 75.06 118 ASN A C 1
ATOM 925 O O . ASN A 1 118 ? -35.876 -7.677 55.399 1.00 75.06 118 ASN A O 1
ATOM 929 N N . VAL A 1 119 ? -34.163 -6.958 56.697 1.00 69.12 119 VAL A N 1
ATOM 930 C CA . VAL A 1 119 ? -33.128 -7.851 56.166 1.00 69.12 119 VAL A CA 1
ATOM 931 C C . VAL A 1 119 ? -32.705 -8.823 57.256 1.00 69.12 119 VAL A C 1
ATOM 933 O O . VAL A 1 119 ? -32.219 -8.412 58.308 1.00 69.12 119 VAL A O 1
ATOM 936 N N . LEU A 1 120 ? -32.894 -10.116 57.012 1.00 70.62 120 LEU A N 1
ATOM 937 C CA . LEU A 1 120 ? -32.542 -11.171 57.955 1.00 70.62 120 LEU A CA 1
ATOM 938 C C . LEU A 1 120 ? -31.077 -11.613 57.798 1.00 70.62 120 LEU A C 1
ATOM 940 O O . LEU A 1 120 ? -30.552 -11.616 56.678 1.00 70.62 120 LEU A O 1
ATOM 944 N N . PRO A 1 121 ? -30.433 -12.076 58.885 1.00 57.28 121 PRO A N 1
ATOM 945 C CA . PRO A 1 121 ? -29.128 -12.718 58.804 1.00 57.28 121 PRO A CA 1
ATOM 946 C C . PRO A 1 121 ? -29.157 -13.942 57.889 1.00 57.28 121 PRO A C 1
ATOM 948 O O . PRO A 1 121 ? -30.082 -14.765 57.921 1.00 57.28 121 PRO A O 1
ATOM 951 N N . ASN A 1 122 ? -28.093 -14.103 57.109 1.00 50.44 122 ASN A N 1
ATOM 952 C CA . ASN A 1 122 ? -27.830 -15.336 56.386 1.00 50.44 122 ASN A CA 1
ATOM 953 C C . ASN A 1 122 ? -26.906 -16.228 57.229 1.00 50.44 122 ASN A C 1
ATOM 955 O O . ASN A 1 122 ? -25.714 -15.968 57.354 1.00 50.44 122 ASN A O 1
ATOM 959 N N . MET A 1 123 ? -27.463 -17.275 57.846 1.00 46.91 123 MET A N 1
ATOM 960 C CA . MET A 1 123 ? -26.724 -18.158 58.764 1.00 46.91 123 MET A CA 1
ATOM 961 C C . MET A 1 123 ? -25.817 -19.184 58.057 1.00 46.91 123 MET A C 1
ATOM 963 O O . MET A 1 123 ? -25.156 -19.964 58.736 1.00 46.91 123 MET A O 1
ATOM 967 N N . VAL A 1 124 ? -25.777 -19.215 56.718 1.00 46.47 124 VAL A N 1
ATOM 968 C CA . VAL A 1 124 ? -25.029 -20.234 55.951 1.00 46.47 124 VAL A CA 1
ATOM 969 C C . VAL A 1 124 ? -23.616 -19.767 55.557 1.00 46.47 124 VAL A C 1
ATOM 971 O O . VAL A 1 124 ? -22.763 -20.596 55.260 1.00 46.47 124 VAL A O 1
ATOM 974 N N . GLU A 1 125 ? -23.312 -18.466 55.631 1.00 40.72 125 GLU A N 1
ATOM 975 C CA . GLU A 1 125 ? -22.035 -17.894 55.155 1.00 40.72 125 GLU A CA 1
ATOM 976 C C . GLU A 1 125 ? -21.191 -17.212 56.250 1.00 40.72 125 GLU A C 1
ATOM 978 O O . GLU A 1 125 ? -20.342 -16.370 55.966 1.00 40.72 125 GLU A O 1
ATOM 983 N N . MET A 1 126 ? -21.348 -17.611 57.517 1.00 37.59 126 MET A N 1
ATOM 984 C CA . MET A 1 126 ? -20.483 -17.175 58.632 1.00 37.59 126 MET A CA 1
ATOM 985 C C . MET A 1 126 ? -19.087 -17.838 58.571 1.00 37.59 126 MET A C 1
ATOM 987 O O . MET A 1 126 ? -18.650 -18.478 59.524 1.00 37.59 126 MET A O 1
ATOM 991 N N . GLY A 1 127 ? -18.387 -17.750 57.435 1.00 33.16 127 GLY A N 1
ATOM 992 C CA . GLY A 1 127 ? -17.092 -18.422 57.265 1.00 33.16 127 GLY A CA 1
ATOM 993 C C . GLY A 1 127 ? -16.273 -18.070 56.026 1.00 33.16 127 GLY A C 1
ATOM 994 O O . GLY A 1 127 ? -15.090 -18.399 55.987 1.00 33.16 127 GLY A O 1
ATOM 995 N N . ILE A 1 128 ? -16.827 -17.370 55.035 1.00 36.84 128 ILE A N 1
ATOM 996 C CA . ILE A 1 128 ? -16.033 -16.875 53.908 1.00 36.84 128 ILE A CA 1
ATOM 997 C C . ILE A 1 128 ? -16.086 -15.365 53.962 1.00 36.84 128 ILE A C 1
ATOM 999 O O . ILE A 1 128 ? -17.046 -14.747 53.522 1.00 36.84 128 ILE A O 1
ATOM 1003 N N . ASN A 1 129 ? -15.031 -14.815 54.561 1.00 32.19 129 ASN A N 1
ATOM 1004 C CA . ASN A 1 129 ? -14.488 -13.486 54.334 1.00 32.19 129 ASN A CA 1
ATOM 1005 C C . ASN A 1 129 ? -15.114 -12.856 53.078 1.00 32.19 129 ASN A C 1
ATOM 1007 O O . ASN A 1 129 ? -14.699 -13.179 51.959 1.00 32.19 129 ASN A O 1
ATOM 1011 N N . ALA A 1 130 ? -16.162 -12.044 53.265 1.00 39.31 130 ALA A N 1
ATOM 1012 C CA . ALA A 1 130 ? -16.787 -11.289 52.195 1.00 39.31 130 ALA A CA 1
ATOM 1013 C C . ALA A 1 130 ? -15.691 -10.385 51.641 1.00 39.31 130 ALA A C 1
ATOM 1015 O O . ALA A 1 130 ? -15.374 -9.345 52.221 1.00 39.31 130 ALA A O 1
ATOM 1016 N N . LYS A 1 131 ? -15.014 -10.851 50.584 1.00 38.38 131 LYS A N 1
ATOM 1017 C CA . LYS A 1 131 ? -13.973 -10.076 49.923 1.00 38.38 131 LYS A CA 1
ATOM 1018 C C . LYS A 1 131 ? -14.607 -8.723 49.595 1.00 38.38 131 LYS A C 1
ATOM 1020 O O . LYS A 1 131 ? -15.741 -8.718 49.105 1.00 38.38 131 LYS A O 1
ATOM 1025 N N . PRO A 1 132 ? -13.934 -7.602 49.904 1.00 39.62 132 PRO A N 1
ATOM 1026 C CA . PRO A 1 132 ? -14.468 -6.293 49.583 1.00 39.62 132 PRO A CA 1
ATOM 1027 C C . PRO A 1 132 ? -14.833 -6.309 48.105 1.00 39.62 132 PRO A C 1
ATOM 1029 O O . PRO A 1 132 ? -14.045 -6.778 47.287 1.00 39.62 132 PRO A O 1
ATOM 1032 N N . PHE A 1 133 ? -16.067 -5.908 47.813 1.00 45.97 133 PHE A N 1
ATOM 1033 C CA . PHE A 1 133 ? -16.636 -5.861 46.475 1.00 45.97 133 PHE A CA 1
ATOM 1034 C C . PHE A 1 133 ? -15.578 -5.386 45.468 1.00 45.97 133 PHE A C 1
ATOM 1036 O O . PHE A 1 133 ? -15.162 -4.231 45.536 1.00 45.97 133 PHE A O 1
ATOM 1043 N N . GLU A 1 134 ? -15.157 -6.251 44.537 1.00 45.81 134 GLU A N 1
ATOM 1044 C CA . GLU A 1 134 ? -14.538 -5.778 43.298 1.00 45.81 134 GLU A CA 1
ATOM 1045 C C . GLU A 1 134 ? -15.640 -5.021 42.570 1.00 45.81 134 GLU A C 1
ATOM 1047 O O . GLU A 1 134 ? -16.576 -5.604 42.012 1.00 45.81 134 GLU A O 1
ATOM 1052 N N . THR A 1 135 ? -15.589 -3.700 42.697 1.00 52.72 135 THR A N 1
ATOM 1053 C CA . THR A 1 135 ? -16.542 -2.802 42.064 1.00 52.72 135 THR A CA 1
ATOM 1054 C C . THR A 1 135 ? -16.565 -3.112 40.568 1.00 52.72 135 THR A C 1
ATOM 1056 O O . THR A 1 135 ? -15.527 -3.395 39.976 1.00 52.72 135 THR A O 1
ATOM 1059 N N . ASP A 1 136 ? -17.722 -3.049 39.904 1.00 54.19 136 ASP A N 1
ATOM 1060 C CA . ASP A 1 136 ? -17.768 -3.139 38.433 1.00 54.19 136 ASP A CA 1
ATOM 1061 C C . ASP A 1 136 ? -16.795 -2.135 37.766 1.00 54.19 136 ASP A C 1
ATOM 1063 O O . ASP A 1 136 ? -16.379 -2.340 36.629 1.00 54.19 136 ASP A O 1
ATOM 1067 N N . LEU A 1 137 ? -16.361 -1.105 38.507 1.00 54.53 137 LEU A N 1
ATOM 1068 C CA . LEU A 1 137 ? -15.258 -0.202 38.188 1.00 54.53 137 LEU A CA 1
ATOM 1069 C C . LEU A 1 137 ? -13.891 -0.901 38.045 1.00 54.53 137 LEU A C 1
ATOM 1071 O O . LEU A 1 137 ? -13.182 -0.611 37.090 1.00 54.53 137 LEU A O 1
ATOM 1075 N N . ASP A 1 138 ? -13.520 -1.827 38.935 1.00 58.66 138 ASP A N 1
ATOM 1076 C CA . ASP A 1 138 ? -12.262 -2.588 38.852 1.00 58.66 138 ASP A CA 1
ATOM 1077 C C . ASP A 1 138 ? -12.273 -3.543 37.657 1.00 58.66 138 ASP A C 1
ATOM 1079 O O . ASP A 1 138 ? -11.282 -3.665 36.933 1.00 58.66 138 ASP A O 1
ATOM 1083 N N . ARG A 1 139 ? -13.430 -4.155 37.376 1.00 65.25 139 ARG A N 1
ATOM 1084 C CA . ARG A 1 139 ? -13.618 -4.991 36.183 1.00 65.25 139 ARG A CA 1
ATOM 1085 C C . ARG A 1 139 ? -13.569 -4.160 34.902 1.00 65.25 139 ARG A C 1
ATOM 1087 O O . ARG A 1 139 ? -12.910 -4.564 33.945 1.00 65.25 139 ARG A O 1
ATOM 1094 N N . ALA A 1 140 ? -14.207 -2.990 34.895 1.00 65.81 140 ALA A N 1
ATOM 1095 C CA . ALA A 1 140 ? -14.138 -2.044 33.786 1.00 65.81 140 ALA A CA 1
ATOM 1096 C C . ALA A 1 140 ? -12.711 -1.511 33.588 1.00 65.81 140 ALA A C 1
ATOM 1098 O O . ALA A 1 140 ? -12.255 -1.401 32.455 1.00 65.81 140 ALA A O 1
ATOM 1099 N N . LEU A 1 141 ? -11.968 -1.249 34.668 1.00 69.31 141 LEU A N 1
ATOM 1100 C CA . LEU A 1 141 ? -10.575 -0.810 34.613 1.00 69.31 141 LEU A CA 1
ATOM 1101 C C . LEU A 1 141 ? -9.657 -1.915 34.079 1.00 69.31 141 LEU A C 1
ATOM 1103 O O . LEU A 1 141 ? -8.766 -1.631 33.282 1.00 69.31 141 LEU A O 1
ATOM 1107 N N . ALA A 1 142 ? -9.878 -3.171 34.474 1.00 78.25 142 ALA A N 1
ATOM 1108 C CA . ALA A 1 142 ? -9.145 -4.317 33.944 1.00 78.25 142 ALA A CA 1
ATOM 1109 C C . ALA A 1 142 ? -9.426 -4.528 32.446 1.00 78.25 142 ALA A C 1
ATOM 1111 O O . ALA A 1 142 ? -8.489 -4.682 31.662 1.00 78.25 142 ALA A O 1
ATOM 1112 N N . GLN A 1 143 ? -10.693 -4.455 32.029 1.00 77.81 143 GLN A N 1
ATOM 1113 C CA . GLN A 1 143 ? -11.081 -4.535 30.616 1.00 77.81 143 GLN A CA 1
ATOM 1114 C C . GLN A 1 143 ? -10.519 -3.368 29.800 1.00 77.81 143 GLN A C 1
ATOM 1116 O O . GLN A 1 143 ? -10.006 -3.579 28.705 1.00 77.81 143 GLN A O 1
ATOM 1121 N N . PHE A 1 144 ? -10.545 -2.153 30.347 1.00 76.50 144 PHE A N 1
ATOM 1122 C CA . PHE A 1 144 ? -9.973 -0.973 29.708 1.00 76.50 144 PHE A CA 1
ATOM 1123 C C . PHE A 1 144 ? -8.452 -1.088 29.556 1.00 76.50 144 PHE A C 1
ATOM 1125 O O . PHE A 1 144 ? -7.917 -0.789 28.491 1.00 76.50 144 PHE A O 1
ATOM 1132 N N . LYS A 1 145 ? -7.746 -1.580 30.583 1.00 80.56 145 LYS A N 1
ATOM 1133 C CA . LYS A 1 145 ? -6.302 -1.852 30.508 1.00 80.56 145 LYS A CA 1
ATOM 1134 C C . LYS A 1 145 ? -5.973 -2.919 29.465 1.00 80.56 145 LYS A C 1
ATOM 1136 O O . LYS A 1 145 ? -5.025 -2.727 28.713 1.00 80.56 145 LYS A O 1
ATOM 1141 N N . SER A 1 146 ? -6.756 -3.998 29.393 1.00 84.44 146 SER A N 1
ATOM 1142 C CA . SER A 1 146 ? -6.584 -5.037 28.368 1.00 84.44 146 SER A CA 1
ATOM 1143 C C . SER A 1 146 ? -6.812 -4.477 26.966 1.00 84.44 146 SER A C 1
ATOM 1145 O O . SER A 1 146 ? -5.966 -4.644 26.100 1.00 84.44 146 SER A O 1
ATOM 1147 N N . TYR A 1 147 ? -7.899 -3.726 26.765 1.00 82.62 147 TYR A N 1
ATOM 1148 C CA . TYR A 1 147 ? -8.206 -3.095 25.483 1.00 82.62 147 TYR A CA 1
ATOM 1149 C C . TYR A 1 147 ? -7.110 -2.115 25.041 1.00 82.62 147 TYR A C 1
ATOM 1151 O O . TYR A 1 147 ? -6.722 -2.102 23.877 1.00 82.62 147 TYR A O 1
ATOM 1159 N N . MET A 1 148 ? -6.570 -1.316 25.966 1.00 79.69 148 MET A N 1
ATOM 1160 C CA . MET A 1 148 ? -5.446 -0.420 25.682 1.00 79.69 148 MET A CA 1
ATOM 1161 C C . MET A 1 148 ? -4.166 -1.190 25.337 1.00 79.69 148 MET A C 1
ATOM 1163 O O . MET A 1 148 ? -3.454 -0.777 24.429 1.00 79.69 148 MET A O 1
ATOM 1167 N N . ALA A 1 149 ? -3.881 -2.304 26.017 1.00 88.19 149 ALA A N 1
ATOM 1168 C CA . ALA A 1 149 ? -2.728 -3.147 25.703 1.00 88.19 149 ALA A CA 1
ATOM 1169 C C . ALA A 1 149 ? -2.854 -3.794 24.312 1.00 88.19 149 ALA A C 1
ATOM 1171 O O . ALA A 1 149 ? -1.903 -3.754 23.532 1.00 88.19 149 ALA A O 1
ATOM 1172 N N . ASP A 1 150 ? -4.038 -4.305 23.969 1.00 89.00 150 ASP A N 1
ATOM 1173 C CA . ASP A 1 150 ? -4.314 -4.886 22.652 1.00 89.00 150 ASP A CA 1
ATOM 1174 C C . ASP A 1 150 ? -4.213 -3.824 21.546 1.00 89.00 150 ASP A C 1
ATOM 1176 O O . ASP A 1 150 ? -3.593 -4.054 20.507 1.00 89.00 150 ASP A O 1
ATOM 1180 N N . LYS A 1 151 ? -4.738 -2.614 21.787 1.00 82.50 151 LYS A N 1
ATOM 1181 C CA . LYS A 1 151 ? -4.610 -1.493 20.845 1.00 82.50 151 LYS A CA 1
ATOM 1182 C C . LYS A 1 151 ? -3.185 -0.977 20.708 1.00 82.50 151 LYS A C 1
ATOM 1184 O O . LYS A 1 151 ? -2.794 -0.619 19.601 1.00 82.50 151 LYS A O 1
ATOM 1189 N N . GLN A 1 152 ? -2.393 -0.987 21.776 1.00 85.69 152 GLN A N 1
ATOM 1190 C CA . GLN A 1 152 ? -0.966 -0.679 21.697 1.00 85.69 152 GLN A CA 1
ATOM 1191 C C . GLN A 1 152 ? -0.246 -1.692 20.792 1.00 85.69 152 GLN A C 1
ATOM 1193 O O . GLN A 1 152 ? 0.514 -1.293 19.916 1.00 85.69 152 GLN A O 1
ATOM 1198 N N . ALA A 1 153 ? -0.545 -2.987 20.938 1.00 89.56 153 ALA A N 1
ATOM 1199 C CA . ALA A 1 153 ? 0.038 -4.036 20.104 1.00 89.56 153 ALA A CA 1
ATOM 1200 C C . ALA A 1 153 ? -0.384 -3.930 18.624 1.00 89.56 153 ALA A C 1
ATOM 1202 O O . ALA A 1 153 ? 0.446 -4.123 17.734 1.00 89.56 153 ALA A O 1
ATOM 1203 N N . GLU A 1 154 ? -1.648 -3.590 18.343 1.00 87.19 154 GLU A N 1
ATOM 1204 C CA . GLU A 1 154 ? -2.115 -3.302 16.978 1.00 87.19 154 GLU A CA 1
ATOM 1205 C C . GLU A 1 154 ? -1.372 -2.103 16.365 1.00 87.19 154 GLU A C 1
ATOM 1207 O O . GLU A 1 154 ? -0.920 -2.179 15.222 1.00 87.19 154 GLU A O 1
ATOM 1212 N N . VAL A 1 155 ? -1.205 -1.015 17.126 1.00 86.50 155 VAL A N 1
ATOM 1213 C CA . VAL A 1 155 ? -0.479 0.184 16.678 1.00 86.50 155 VAL A CA 1
ATOM 1214 C C . VAL A 1 155 ? 0.996 -0.125 16.420 1.00 86.50 155 VAL A C 1
ATOM 1216 O O . VAL A 1 155 ? 1.521 0.268 15.380 1.00 86.50 155 VAL A O 1
ATOM 1219 N N . ASP A 1 156 ? 1.658 -0.874 17.300 1.00 91.62 156 ASP A N 1
ATOM 1220 C CA . ASP A 1 156 ? 3.062 -1.258 17.122 1.00 91.62 156 ASP A CA 1
ATOM 1221 C C . ASP A 1 156 ? 3.260 -2.155 15.888 1.00 91.62 156 ASP A C 1
ATOM 1223 O O . ASP A 1 156 ? 4.252 -2.019 15.165 1.00 91.62 156 ASP A O 1
ATOM 1227 N N . ASN A 1 157 ? 2.309 -3.051 15.605 1.00 92.38 157 ASN A N 1
ATOM 1228 C CA . ASN A 1 157 ? 2.324 -3.851 14.380 1.00 92.38 157 ASN A CA 1
ATOM 1229 C C . ASN A 1 157 ? 2.112 -2.984 13.131 1.00 92.38 157 ASN A C 1
ATOM 1231 O O . ASN A 1 157 ? 2.867 -3.126 12.169 1.00 92.38 157 ASN A O 1
ATOM 1235 N N . ALA A 1 158 ? 1.172 -2.034 13.164 1.00 85.06 158 ALA A N 1
ATOM 1236 C CA . ALA A 1 158 ? 0.970 -1.092 12.064 1.00 85.06 158 ALA A CA 1
ATOM 1237 C C . ALA A 1 158 ? 2.224 -0.231 11.806 1.00 85.06 158 ALA A C 1
ATOM 1239 O O . ALA A 1 158 ? 2.613 -0.021 10.658 1.00 85.06 158 ALA A O 1
ATOM 1240 N N . ILE A 1 159 ? 2.918 0.215 12.861 1.00 89.56 159 ILE A N 1
ATOM 1241 C CA . ILE A 1 159 ? 4.186 0.955 12.744 1.00 89.56 159 ILE A CA 1
ATOM 1242 C C . ILE A 1 159 ? 5.274 0.095 12.084 1.00 89.56 159 ILE A C 1
ATOM 1244 O O . ILE A 1 159 ? 6.025 0.599 11.242 1.00 89.56 159 ILE A O 1
ATOM 1248 N N . LYS A 1 160 ? 5.368 -1.199 12.420 1.00 93.75 160 LYS A N 1
ATOM 1249 C CA . LYS A 1 160 ? 6.315 -2.125 11.771 1.00 93.75 160 LYS A CA 1
ATOM 1250 C C . LYS A 1 160 ? 6.021 -2.295 10.283 1.00 93.75 160 LYS A C 1
ATOM 1252 O O . LYS A 1 160 ? 6.954 -2.236 9.484 1.00 93.75 160 LYS A O 1
ATOM 1257 N N . GLU A 1 161 ? 4.754 -2.466 9.906 1.00 92.25 161 GLU A N 1
ATOM 1258 C CA . GLU A 1 161 ? 4.351 -2.569 8.498 1.00 92.25 161 GLU A CA 1
ATOM 1259 C C . GLU A 1 161 ? 4.681 -1.289 7.719 1.00 92.25 161 GLU A C 1
ATOM 1261 O O . GLU A 1 161 ? 5.288 -1.356 6.649 1.00 92.25 161 GLU A O 1
ATOM 1266 N N . ILE A 1 162 ? 4.376 -0.117 8.285 1.00 92.94 162 ILE A N 1
ATOM 1267 C CA . ILE A 1 162 ? 4.718 1.183 7.685 1.00 92.94 162 ILE A CA 1
ATOM 1268 C C . ILE A 1 162 ? 6.235 1.329 7.518 1.00 92.94 162 ILE A C 1
ATOM 1270 O O . ILE A 1 162 ? 6.701 1.759 6.464 1.00 92.94 162 ILE A O 1
ATOM 1274 N N . SER A 1 163 ? 7.017 0.931 8.522 1.00 91.00 163 SER A N 1
ATOM 1275 C CA . SER A 1 163 ? 8.483 1.000 8.465 1.00 91.00 163 SER A CA 1
ATOM 1276 C C . SER A 1 163 ? 9.061 0.081 7.380 1.00 91.00 163 SER A C 1
ATOM 1278 O O . SER A 1 163 ? 9.984 0.467 6.662 1.00 91.00 163 SER A O 1
ATOM 1280 N N . ALA A 1 164 ? 8.494 -1.117 7.206 1.00 91.25 164 ALA A N 1
ATOM 1281 C CA . ALA A 1 164 ? 8.882 -2.040 6.139 1.00 91.25 164 ALA A CA 1
ATOM 1282 C C . ALA A 1 164 ? 8.534 -1.492 4.740 1.00 91.25 164 ALA A C 1
ATOM 1284 O O . ALA A 1 164 ? 9.347 -1.577 3.811 1.00 91.25 164 ALA A O 1
ATOM 1285 N N . LEU A 1 165 ? 7.356 -0.876 4.593 1.00 91.88 165 LEU A N 1
ATOM 1286 C CA . LEU A 1 165 ? 6.955 -0.194 3.360 1.00 91.88 165 LEU A CA 1
ATOM 1287 C C . LEU A 1 165 ? 7.891 0.975 3.038 1.00 91.88 165 LEU A C 1
ATOM 1289 O O . LEU A 1 165 ? 8.336 1.104 1.899 1.00 91.88 165 LEU A O 1
ATOM 1293 N N . GLN A 1 166 ? 8.252 1.782 4.036 1.00 92.69 166 GLN A N 1
ATOM 1294 C CA . GLN A 1 166 ? 9.196 2.886 3.871 1.00 92.69 166 GLN A CA 1
ATOM 1295 C C . GLN A 1 166 ? 10.567 2.399 3.376 1.00 92.69 166 GLN A C 1
ATOM 1297 O O . GLN A 1 166 ? 11.119 2.986 2.445 1.00 92.69 166 GLN A O 1
ATOM 1302 N N . GLY A 1 167 ? 11.088 1.299 3.931 1.00 92.81 167 GLY A N 1
ATOM 1303 C CA . GLY A 1 167 ? 12.334 0.687 3.454 1.00 92.81 167 GLY A CA 1
ATOM 1304 C C . GLY A 1 167 ? 12.244 0.197 2.002 1.00 92.81 167 GLY A C 1
ATOM 1305 O O . GLY A 1 167 ? 13.172 0.392 1.218 1.00 92.81 167 GLY A O 1
ATOM 1306 N N . THR A 1 168 ? 11.099 -0.368 1.608 1.00 92.44 168 THR A N 1
ATOM 1307 C CA . THR A 1 168 ? 10.851 -0.808 0.222 1.00 92.44 168 THR A CA 1
ATOM 1308 C C . THR A 1 168 ? 10.821 0.375 -0.751 1.00 92.44 168 THR A C 1
ATOM 1310 O O . THR A 1 168 ? 11.414 0.307 -1.827 1.00 92.44 168 THR A O 1
ATOM 1313 N N . VAL A 1 169 ? 10.181 1.484 -0.367 1.00 94.31 169 VAL A N 1
ATOM 1314 C CA . VAL A 1 169 ? 10.141 2.718 -1.171 1.00 94.31 169 VAL A CA 1
ATOM 1315 C C . VAL A 1 169 ? 11.542 3.298 -1.363 1.00 94.31 169 VAL A C 1
ATOM 1317 O O . VAL A 1 169 ? 11.891 3.665 -2.480 1.00 94.31 169 VAL A O 1
ATOM 1320 N N . GLN A 1 170 ? 12.371 3.323 -0.316 1.00 94.56 170 GLN A N 1
ATOM 1321 C CA . GLN A 1 170 ? 13.759 3.793 -0.417 1.00 94.56 170 GLN A CA 1
ATOM 1322 C C . GLN A 1 170 ? 14.604 2.929 -1.366 1.00 94.56 170 GLN A C 1
ATOM 1324 O O . GLN A 1 170 ? 15.389 3.461 -2.149 1.00 94.56 170 GLN A O 1
ATOM 1329 N N . ALA A 1 171 ? 14.426 1.605 -1.340 1.00 93.62 171 ALA A N 1
ATOM 1330 C CA . ALA A 1 171 ? 15.115 0.708 -2.267 1.00 93.62 171 ALA A CA 1
ATOM 1331 C C . ALA A 1 171 ? 14.686 0.942 -3.728 1.00 93.62 171 ALA A C 1
ATOM 1333 O O . ALA A 1 171 ? 15.525 0.956 -4.629 1.00 93.62 171 ALA A O 1
ATOM 1334 N N . LEU A 1 172 ? 13.389 1.162 -3.969 1.00 93.56 172 LEU A N 1
ATOM 1335 C CA . LEU A 1 172 ? 12.872 1.499 -5.299 1.00 93.56 172 LEU A CA 1
ATOM 1336 C C . LEU A 1 172 ? 13.410 2.842 -5.804 1.00 93.56 172 LEU A C 1
ATOM 1338 O O . LEU A 1 172 ? 13.784 2.934 -6.971 1.00 93.56 172 LEU A O 1
ATOM 1342 N N . ASP A 1 173 ? 13.478 3.852 -4.938 1.00 94.31 173 ASP A N 1
ATOM 1343 C CA . ASP A 1 173 ? 14.027 5.170 -5.273 1.00 94.31 173 ASP A CA 1
ATOM 1344 C C . ASP A 1 173 ? 15.511 5.071 -5.661 1.00 94.31 173 ASP A C 1
ATOM 1346 O O . ASP A 1 173 ? 15.924 5.563 -6.712 1.00 94.31 173 ASP A O 1
ATOM 1350 N N . SER A 1 174 ? 16.293 4.299 -4.897 1.00 93.81 174 SER A N 1
ATOM 1351 C CA . SER A 1 174 ? 17.694 4.021 -5.225 1.00 93.81 174 SER A CA 1
ATOM 1352 C C . SER A 1 174 ? 17.851 3.311 -6.576 1.00 93.81 174 SER A C 1
ATOM 1354 O O . SER A 1 174 ? 18.700 3.709 -7.374 1.00 93.81 174 SER A O 1
ATOM 1356 N N . ASN A 1 175 ? 17.020 2.306 -6.877 1.00 91.88 175 ASN A N 1
ATOM 1357 C CA . ASN A 1 175 ? 17.040 1.623 -8.176 1.00 91.88 175 ASN A CA 1
ATOM 1358 C C . ASN A 1 175 ? 16.663 2.563 -9.331 1.00 91.88 175 ASN A C 1
ATOM 1360 O O . ASN A 1 175 ? 17.258 2.502 -10.408 1.00 91.88 175 ASN A O 1
ATOM 1364 N N . LEU A 1 176 ? 15.688 3.449 -9.118 1.00 92.62 176 LEU A N 1
ATOM 1365 C CA . LEU A 1 176 ? 15.275 4.438 -10.110 1.00 92.62 176 LEU A CA 1
ATOM 1366 C C . LEU A 1 176 ? 16.430 5.387 -10.458 1.00 92.62 176 LEU A C 1
ATOM 1368 O O . LEU A 1 176 ? 16.630 5.715 -11.628 1.00 92.62 176 LEU A O 1
ATOM 1372 N N . ASP A 1 177 ? 17.200 5.813 -9.460 1.00 93.62 177 ASP A N 1
ATOM 1373 C CA . ASP A 1 177 ? 18.362 6.671 -9.669 1.00 93.62 177 ASP A CA 1
ATOM 1374 C C . ASP A 1 177 ? 19.506 5.954 -10.394 1.00 93.62 177 ASP A C 1
ATOM 1376 O O . ASP A 1 177 ? 20.134 6.562 -11.266 1.00 93.62 177 ASP A O 1
ATOM 1380 N N . VAL A 1 178 ? 19.715 4.657 -10.134 1.00 89.12 178 VAL A N 1
ATOM 1381 C CA . VAL A 1 178 ? 20.631 3.822 -10.931 1.00 89.12 178 VAL A CA 1
ATOM 1382 C C . VAL A 1 178 ? 20.202 3.820 -12.398 1.00 89.12 178 VAL A C 1
ATOM 1384 O O . VAL A 1 178 ? 20.999 4.197 -13.256 1.00 89.12 178 VAL A O 1
ATOM 1387 N N . TYR A 1 179 ? 18.937 3.510 -12.699 1.00 86.75 179 TYR A N 1
ATOM 1388 C CA . TYR A 1 179 ? 18.450 3.491 -14.083 1.00 86.75 179 TYR A CA 1
ATOM 1389 C C . TYR A 1 179 ? 18.533 4.860 -14.762 1.00 86.75 179 TYR A C 1
ATOM 1391 O O . TYR A 1 179 ? 18.942 4.956 -15.919 1.00 86.75 179 TYR A O 1
ATOM 1399 N N . LYS A 1 180 ? 18.205 5.949 -14.056 1.00 88.62 180 LYS A N 1
ATOM 1400 C CA . LYS A 1 180 ? 18.398 7.308 -14.587 1.00 88.62 180 LYS A CA 1
ATOM 1401 C C . LYS A 1 180 ? 19.864 7.574 -14.922 1.00 88.62 180 LYS A C 1
ATOM 1403 O O . LYS A 1 180 ? 20.138 8.245 -15.916 1.00 88.62 180 LYS A O 1
ATOM 1408 N N . ASN A 1 181 ? 20.794 7.102 -14.095 1.00 87.06 181 ASN A N 1
ATOM 1409 C CA . ASN A 1 181 ? 22.218 7.301 -14.322 1.00 87.06 181 ASN A CA 1
ATOM 1410 C C . ASN A 1 181 ? 22.732 6.461 -15.499 1.00 87.06 181 ASN A C 1
ATOM 1412 O O . ASN A 1 181 ? 23.457 6.986 -16.339 1.00 87.06 181 ASN A O 1
ATOM 1416 N N . GLU A 1 182 ? 22.305 5.204 -15.626 1.00 84.50 182 GLU A N 1
ATOM 1417 C CA . GLU A 1 182 ? 22.634 4.351 -16.779 1.00 84.50 182 GLU A CA 1
ATOM 1418 C C . GLU A 1 182 ? 22.122 4.948 -18.098 1.00 84.50 182 GLU A C 1
ATOM 1420 O O . GLU A 1 182 ? 22.843 4.962 -19.097 1.00 84.50 182 GLU A O 1
ATOM 1425 N N . ILE A 1 183 ? 20.916 5.528 -18.086 1.00 81.75 183 ILE A N 1
ATOM 1426 C CA . ILE A 1 183 ? 20.352 6.244 -19.239 1.00 81.75 183 ILE A CA 1
ATOM 1427 C C . ILE A 1 183 ? 21.168 7.506 -19.555 1.00 81.75 183 ILE A C 1
ATOM 1429 O O . ILE A 1 183 ? 21.492 7.750 -20.712 1.00 81.75 183 ILE A O 1
ATOM 1433 N N . LYS A 1 184 ? 21.528 8.315 -18.547 1.00 80.94 184 LYS A N 1
ATOM 1434 C CA . LYS A 1 184 ? 22.300 9.559 -18.752 1.00 80.94 184 LYS A CA 1
ATOM 1435 C C . LYS A 1 184 ? 23.740 9.324 -19.198 1.00 80.94 184 LYS A C 1
ATOM 1437 O O . LYS A 1 184 ? 24.309 10.174 -19.874 1.00 80.94 184 LYS A O 1
ATOM 1442 N N . THR A 1 185 ? 24.344 8.216 -18.785 1.00 79.50 185 THR A N 1
ATOM 1443 C CA . THR A 1 185 ? 25.735 7.874 -19.117 1.00 79.50 185 THR A CA 1
ATOM 1444 C C . THR A 1 185 ? 25.862 7.124 -20.450 1.00 79.50 185 THR A C 1
ATOM 1446 O O . THR A 1 185 ? 26.955 6.674 -20.783 1.00 79.50 185 THR A O 1
ATOM 1449 N N . ASN A 1 186 ? 24.780 7.031 -21.241 1.00 65.94 186 ASN A N 1
ATOM 1450 C CA . ASN A 1 186 ? 24.714 6.356 -22.545 1.00 65.94 186 ASN A CA 1
ATOM 1451 C C . ASN A 1 186 ? 25.140 4.874 -22.512 1.00 65.94 186 ASN A C 1
ATOM 1453 O O . ASN A 1 186 ? 25.554 4.324 -23.532 1.00 65.94 186 ASN A O 1
ATOM 1457 N N . ALA A 1 187 ? 25.024 4.202 -21.360 1.00 62.34 187 ALA A N 1
ATOM 1458 C CA . ALA A 1 187 ? 25.258 2.758 -21.273 1.00 62.34 187 ALA A CA 1
ATOM 1459 C C . ALA A 1 187 ? 24.185 1.963 -22.044 1.00 62.34 187 ALA A C 1
ATOM 1461 O O . ALA A 1 187 ? 24.440 0.854 -22.513 1.00 62.34 187 ALA A O 1
ATOM 1462 N N . VAL A 1 188 ? 22.998 2.556 -22.219 1.00 68.44 188 VAL A N 1
ATOM 1463 C CA . VAL A 1 188 ? 21.903 2.034 -23.042 1.00 68.44 188 VAL A CA 1
ATOM 1464 C C . VAL A 1 188 ? 21.649 3.011 -24.197 1.00 68.44 188 VAL A C 1
ATOM 1466 O O . VAL A 1 188 ? 21.139 4.104 -23.948 1.00 68.44 188 VAL A O 1
ATOM 1469 N N . PRO A 1 189 ? 21.980 2.653 -25.453 1.00 70.75 189 PRO A N 1
ATOM 1470 C CA . PRO A 1 189 ? 21.701 3.498 -26.609 1.00 70.75 189 PRO A CA 1
ATOM 1471 C C . PRO A 1 189 ? 20.197 3.735 -26.759 1.00 70.75 189 PRO A C 1
ATOM 1473 O O . PRO A 1 189 ? 19.394 2.799 -26.718 1.00 70.75 189 PRO A O 1
ATOM 1476 N N . THR A 1 190 ? 19.795 4.981 -26.977 1.00 77.38 190 THR A N 1
ATOM 1477 C CA . THR A 1 190 ? 18.409 5.300 -27.317 1.00 77.38 190 THR A CA 1
ATOM 1478 C C . THR A 1 190 ? 18.071 4.800 -28.723 1.00 77.38 190 THR A C 1
ATOM 1480 O O . THR A 1 190 ? 18.937 4.611 -29.580 1.00 77.38 190 THR A O 1
ATOM 1483 N N . LYS A 1 191 ? 16.774 4.629 -29.010 1.00 79.62 191 LYS A N 1
ATOM 1484 C CA . LYS A 1 191 ? 16.306 4.253 -30.354 1.00 79.62 191 LYS A CA 1
ATOM 1485 C C . LYS A 1 191 ? 16.800 5.226 -31.437 1.00 79.62 191 LYS A C 1
ATOM 1487 O O . LYS A 1 191 ? 17.129 4.790 -32.533 1.00 79.62 191 LYS A O 1
ATOM 1492 N N . ILE A 1 192 ? 16.870 6.522 -31.122 1.00 81.06 192 ILE A N 1
ATOM 1493 C CA . ILE A 1 192 ? 17.348 7.561 -32.046 1.00 81.06 192 ILE A CA 1
ATOM 1494 C C . ILE A 1 192 ? 18.846 7.395 -32.308 1.00 81.06 192 ILE A C 1
ATOM 1496 O O . ILE A 1 192 ? 19.260 7.439 -33.461 1.00 81.06 192 ILE A O 1
ATOM 1500 N N . GLU A 1 193 ? 19.652 7.158 -31.273 1.00 78.31 193 GLU A N 1
ATOM 1501 C CA . GLU A 1 193 ? 21.098 6.946 -31.427 1.00 78.31 193 GLU A CA 1
ATOM 1502 C C . GLU A 1 193 ? 21.408 5.675 -32.222 1.00 78.31 193 GLU A C 1
ATOM 1504 O O . GLU A 1 193 ? 22.276 5.698 -33.094 1.00 78.31 193 GLU A O 1
ATOM 1509 N N . MET A 1 194 ? 20.663 4.587 -31.990 1.00 80.81 194 MET A N 1
ATOM 1510 C CA . MET A 1 194 ? 20.774 3.378 -32.813 1.00 80.81 194 MET A CA 1
ATOM 1511 C C . MET A 1 194 ? 20.413 3.658 -34.271 1.00 80.81 194 MET A C 1
ATOM 1513 O O . MET A 1 194 ? 21.118 3.212 -35.172 1.00 80.81 194 MET A O 1
ATOM 1517 N N . GLN A 1 195 ? 19.345 4.419 -34.513 1.00 82.94 195 GLN A N 1
ATOM 1518 C CA . GLN A 1 195 ? 18.924 4.760 -35.867 1.00 82.94 195 GLN A CA 1
ATOM 1519 C C . GLN A 1 195 ? 19.963 5.641 -36.572 1.00 82.94 195 GLN A C 1
ATOM 1521 O O . GLN A 1 195 ? 20.361 5.323 -37.683 1.00 82.94 195 GLN A O 1
ATOM 1526 N N . GLN A 1 196 ? 20.520 6.644 -35.890 1.00 81.50 196 GLN A N 1
ATOM 1527 C CA . GLN A 1 196 ? 21.621 7.461 -36.411 1.00 81.50 196 GLN A CA 1
ATOM 1528 C C . GLN A 1 196 ? 22.890 6.648 -36.690 1.00 81.50 196 GLN A C 1
ATOM 1530 O O . GLN A 1 196 ? 23.606 6.933 -37.649 1.00 81.50 196 GLN A O 1
ATOM 1535 N N . TYR A 1 197 ? 23.206 5.659 -35.850 1.00 77.69 197 TYR A N 1
ATOM 1536 C CA . TYR A 1 197 ? 24.336 4.761 -36.081 1.00 77.69 197 TYR A CA 1
ATOM 1537 C C . TYR A 1 197 ? 24.120 3.904 -37.336 1.00 77.69 197 TYR A C 1
ATOM 1539 O O . TYR A 1 197 ? 25.019 3.809 -38.171 1.00 77.69 197 TYR A O 1
ATOM 1547 N N . VAL A 1 198 ? 22.920 3.340 -37.506 1.00 78.88 198 VAL A N 1
ATOM 1548 C CA . VAL A 1 198 ? 22.536 2.588 -38.710 1.00 78.88 198 VAL A CA 1
ATOM 1549 C C . VAL A 1 198 ? 22.547 3.489 -39.947 1.00 78.88 198 VAL A C 1
ATOM 1551 O O . VAL A 1 198 ? 23.124 3.107 -40.959 1.00 78.88 198 VAL A O 1
ATOM 1554 N N . ASP A 1 199 ? 22.009 4.705 -39.863 1.00 77.75 199 ASP A N 1
ATOM 1555 C CA . ASP A 1 199 ? 22.012 5.665 -40.973 1.00 77.75 199 ASP A CA 1
ATOM 1556 C C . ASP A 1 199 ? 23.444 6.036 -41.386 1.00 77.75 199 ASP A C 1
ATOM 1558 O O . ASP A 1 199 ? 23.756 6.110 -42.572 1.00 77.75 199 ASP A O 1
ATOM 1562 N N . LYS A 1 200 ? 24.364 6.203 -40.428 1.00 71.62 200 LYS A N 1
ATOM 1563 C CA . LYS A 1 200 ? 25.795 6.416 -40.714 1.00 71.62 200 LYS A CA 1
ATOM 1564 C C . LYS A 1 200 ? 26.474 5.194 -41.333 1.00 71.62 200 LYS A C 1
ATOM 1566 O O . LYS A 1 200 ? 27.396 5.365 -42.121 1.00 71.62 200 LYS A O 1
ATOM 1571 N N . LEU A 1 201 ? 26.047 3.981 -40.986 1.00 70.12 201 LEU A N 1
ATOM 1572 C CA . LEU A 1 201 ? 26.576 2.751 -41.581 1.00 70.12 201 LEU A CA 1
ATOM 1573 C C . LEU A 1 201 ? 26.074 2.550 -43.020 1.00 70.12 201 LEU A C 1
ATOM 1575 O O . LEU A 1 201 ? 26.806 2.024 -43.855 1.00 70.12 201 LEU A O 1
ATOM 1579 N N . MET A 1 202 ? 24.836 2.967 -43.295 1.00 69.81 202 MET A N 1
ATOM 1580 C CA . MET A 1 202 ? 24.140 2.739 -44.566 1.00 69.81 202 MET A CA 1
ATOM 1581 C C . MET A 1 202 ? 24.179 3.942 -45.523 1.00 69.81 202 MET A C 1
ATOM 1583 O O . MET A 1 202 ? 23.724 3.824 -46.659 1.00 69.81 202 MET A O 1
ATOM 1587 N N . SER A 1 203 ? 24.707 5.095 -45.100 1.00 72.50 203 SER A N 1
ATOM 1588 C CA . SER A 1 203 ? 24.812 6.286 -45.951 1.00 72.50 203 SER A CA 1
ATOM 1589 C C . SER A 1 203 ? 26.032 6.216 -46.864 1.00 72.50 203 SER A C 1
ATOM 1591 O O . SER A 1 203 ? 27.157 5.963 -46.435 1.00 72.50 203 SER A O 1
ATOM 1593 N N . ALA A 1 204 ? 25.796 6.475 -48.148 1.00 76.44 204 ALA A N 1
ATOM 1594 C CA . ALA A 1 204 ? 26.834 6.713 -49.133 1.00 76.44 204 ALA A CA 1
ATOM 1595 C C . ALA A 1 204 ? 26.706 8.149 -49.648 1.00 76.44 204 ALA A C 1
ATOM 1597 O O . ALA A 1 204 ? 25.603 8.630 -49.908 1.00 76.44 204 ALA A O 1
ATOM 1598 N N . THR A 1 205 ? 27.831 8.844 -49.769 1.00 84.06 205 THR A N 1
ATOM 1599 C CA . THR A 1 205 ? 27.855 10.237 -50.222 1.00 84.06 205 THR A CA 1
ATOM 1600 C C . THR A 1 205 ? 27.825 10.278 -51.744 1.00 84.06 205 THR A C 1
ATOM 1602 O O . THR A 1 205 ? 28.698 9.702 -52.392 1.00 84.06 205 THR A O 1
ATOM 1605 N N . GLU A 1 206 ? 26.857 10.972 -52.336 1.00 85.19 206 GLU A N 1
ATOM 1606 C CA . GLU A 1 206 ? 26.873 11.210 -53.780 1.00 85.19 206 GLU A CA 1
ATOM 1607 C C . GLU A 1 206 ? 28.078 12.072 -54.172 1.00 85.19 206 GLU A C 1
ATOM 1609 O O . GLU A 1 206 ? 28.386 13.081 -53.533 1.00 85.19 206 GLU A O 1
ATOM 1614 N N . TRP A 1 207 ? 28.774 11.673 -55.232 1.00 85.69 207 TRP A N 1
ATOM 1615 C CA . TRP A 1 207 ? 29.953 12.365 -55.728 1.00 85.69 207 TRP A CA 1
ATOM 1616 C C . TRP A 1 207 ? 29.974 12.389 -57.253 1.00 85.69 207 TRP A C 1
ATOM 1618 O O . TRP A 1 207 ? 29.875 11.355 -57.904 1.00 85.69 207 TRP A O 1
ATOM 1628 N N . SER A 1 208 ? 30.153 13.572 -57.835 1.00 84.25 208 SER A N 1
ATOM 1629 C CA . SER A 1 208 ? 30.231 13.772 -59.291 1.00 84.25 208 SER A CA 1
ATOM 1630 C C . SER A 1 208 ? 31.512 14.485 -59.741 1.00 84.25 208 SER A C 1
ATOM 1632 O O . SER A 1 208 ? 31.642 14.833 -60.911 1.00 84.25 208 SER A O 1
ATOM 1634 N N . GLY A 1 209 ? 32.439 14.758 -58.817 1.00 85.75 209 GLY A N 1
ATOM 1635 C CA . GLY A 1 209 ? 33.697 15.456 -59.088 1.00 85.75 209 GLY A CA 1
ATOM 1636 C C . GLY A 1 209 ? 34.864 14.512 -59.386 1.00 85.75 209 GLY A C 1
ATOM 1637 O O . GLY A 1 209 ? 34.685 13.330 -59.668 1.00 85.75 209 GLY A O 1
ATOM 1638 N N . ASP A 1 210 ? 36.086 15.026 -59.259 1.00 87.56 210 ASP A N 1
ATOM 1639 C CA . ASP A 1 210 ? 37.313 14.234 -59.403 1.00 87.56 210 ASP A CA 1
ATOM 1640 C C . ASP A 1 210 ? 37.463 13.217 -58.261 1.00 87.56 210 ASP A C 1
ATOM 1642 O O . ASP A 1 210 ? 37.477 13.591 -57.085 1.00 87.56 210 ASP A O 1
ATOM 1646 N N . LEU A 1 211 ? 37.616 11.931 -58.595 1.00 88.00 211 LEU A N 1
ATOM 1647 C CA . LEU A 1 211 ? 37.798 10.859 -57.611 1.00 88.00 211 LEU A CA 1
ATOM 1648 C C . LEU A 1 211 ? 39.082 10.998 -56.778 1.00 88.00 211 LEU A C 1
ATOM 1650 O O . LEU A 1 211 ? 39.185 10.414 -55.700 1.00 88.00 211 LEU A O 1
ATOM 1654 N N . ASN A 1 212 ? 40.076 11.762 -57.239 1.00 88.50 212 ASN A N 1
ATOM 1655 C CA . ASN A 1 212 ? 41.293 12.049 -56.470 1.00 88.50 212 ASN A CA 1
ATOM 1656 C C . ASN A 1 212 ? 41.022 12.894 -55.219 1.00 88.50 212 ASN A C 1
ATOM 1658 O O . ASN A 1 212 ? 41.835 12.887 -54.294 1.00 88.50 212 ASN A O 1
ATOM 1662 N N . LEU A 1 213 ? 39.902 13.622 -55.201 1.00 89.12 213 LEU A N 1
ATOM 1663 C CA . LEU A 1 213 ? 39.484 14.463 -54.082 1.00 89.12 213 LEU A CA 1
ATOM 1664 C C . LEU A 1 213 ? 38.656 13.684 -53.047 1.00 89.12 213 LEU A C 1
ATOM 1666 O O . LEU A 1 213 ? 38.440 14.183 -51.945 1.00 89.12 213 LEU A O 1
ATOM 1670 N N . CYS A 1 214 ? 38.242 12.450 -53.356 1.00 87.12 214 CYS A N 1
ATOM 1671 C CA . CYS A 1 214 ? 37.601 11.539 -52.406 1.00 87.12 214 CYS A CA 1
ATOM 1672 C C . CYS A 1 214 ? 38.641 10.963 -51.431 1.00 87.12 214 CYS A C 1
ATOM 1674 O O . CYS A 1 214 ? 39.019 9.792 -51.509 1.00 87.12 214 CYS A O 1
ATOM 1676 N N . THR A 1 215 ? 39.150 11.800 -50.531 1.00 86.69 215 THR A N 1
ATOM 1677 C CA . THR A 1 215 ? 40.176 11.427 -49.547 1.00 86.69 215 THR A CA 1
ATOM 1678 C C . THR A 1 215 ? 39.598 11.046 -48.189 1.00 86.69 215 THR A C 1
ATOM 1680 O O . THR A 1 215 ? 40.297 10.452 -47.372 1.00 86.69 215 THR A O 1
ATOM 1683 N N . THR A 1 216 ? 38.325 11.354 -47.930 1.00 87.31 216 THR A N 1
ATOM 1684 C CA . THR A 1 216 ? 37.661 10.975 -46.680 1.00 87.31 216 THR A CA 1
ATOM 1685 C C . THR A 1 216 ? 37.293 9.488 -46.712 1.00 87.31 216 THR A C 1
ATOM 1687 O O . THR A 1 216 ? 36.611 9.063 -47.644 1.00 87.31 216 THR A O 1
ATOM 1690 N N . PRO A 1 217 ? 37.701 8.681 -45.714 1.00 86.38 217 PRO A N 1
ATOM 1691 C CA . PRO A 1 217 ? 37.340 7.267 -45.652 1.00 86.38 217 PRO A CA 1
ATOM 1692 C C . PRO A 1 217 ? 35.829 7.068 -45.454 1.00 86.38 217 PRO A C 1
ATOM 1694 O O . PRO A 1 217 ? 35.319 7.147 -44.338 1.00 86.38 217 PRO A O 1
ATOM 1697 N N . THR A 1 218 ? 35.101 6.825 -46.541 1.00 87.12 218 THR A N 1
ATOM 1698 C CA . THR A 1 218 ? 33.662 6.537 -46.548 1.00 87.12 218 THR A CA 1
ATOM 1699 C C . THR A 1 218 ? 33.268 5.813 -47.841 1.00 87.12 218 THR A C 1
ATOM 1701 O O . THR A 1 218 ? 34.113 5.546 -48.701 1.00 87.12 218 THR A O 1
ATOM 1704 N N . THR A 1 219 ? 31.992 5.460 -47.965 1.00 88.06 219 THR A N 1
ATOM 1705 C CA . THR A 1 219 ? 31.397 4.953 -49.202 1.00 88.06 219 THR A CA 1
ATOM 1706 C C . THR A 1 219 ? 30.801 6.120 -49.986 1.00 88.06 219 THR A C 1
ATOM 1708 O O . THR A 1 219 ? 30.085 6.953 -49.429 1.00 88.06 219 THR A O 1
ATOM 1711 N N . TYR A 1 220 ? 31.077 6.173 -51.282 1.00 87.81 220 TYR A N 1
ATOM 1712 C CA . TYR A 1 220 ? 30.533 7.156 -52.206 1.00 87.81 220 TYR A CA 1
ATOM 1713 C C . TYR A 1 220 ? 29.717 6.471 -53.299 1.00 87.81 220 TYR A C 1
ATOM 1715 O O . TYR A 1 220 ? 30.066 5.381 -53.755 1.00 87.81 220 TYR A O 1
ATOM 1723 N N . ILE A 1 221 ? 28.665 7.151 -53.747 1.00 87.94 221 ILE A N 1
ATOM 1724 C CA . ILE A 1 221 ? 27.974 6.845 -55.000 1.00 87.94 221 ILE A CA 1
ATOM 1725 C C . ILE A 1 221 ? 28.560 7.784 -56.051 1.00 87.94 221 ILE A C 1
ATOM 1727 O O . ILE A 1 221 ? 28.347 8.994 -56.005 1.00 87.94 221 ILE A O 1
ATOM 1731 N N . VAL A 1 222 ? 29.352 7.233 -56.964 1.00 86.44 222 VAL A N 1
ATOM 1732 C CA . VAL A 1 222 ? 30.010 7.980 -58.035 1.00 86.44 222 VAL A CA 1
ATOM 1733 C C . VAL A 1 222 ? 29.041 8.131 -59.196 1.00 86.44 222 VAL A C 1
ATOM 1735 O O . VAL A 1 222 ? 28.752 7.157 -59.884 1.00 86.44 222 VAL A O 1
ATOM 1738 N N . ASN A 1 223 ? 28.560 9.349 -59.420 1.00 83.69 223 ASN A N 1
ATOM 1739 C CA . ASN A 1 223 ? 27.636 9.675 -60.500 1.00 83.69 223 ASN A CA 1
ATOM 1740 C C . ASN A 1 223 ? 28.345 9.723 -61.866 1.00 83.69 223 ASN A C 1
ATOM 1742 O O . ASN A 1 223 ? 29.559 9.940 -61.963 1.00 83.69 223 ASN A O 1
ATOM 1746 N N . SER A 1 224 ? 27.566 9.578 -62.942 1.00 76.62 224 SER A N 1
ATOM 1747 C CA . SER A 1 224 ? 28.059 9.708 -64.319 1.00 76.62 224 SER A CA 1
ATOM 1748 C C . SER A 1 224 ? 28.769 11.051 -64.538 1.00 76.62 224 SER A C 1
ATOM 1750 O O . SER A 1 224 ? 28.212 12.102 -64.217 1.00 76.62 224 SER A O 1
ATOM 1752 N N . GLY A 1 225 ? 29.973 11.027 -65.118 1.00 74.12 225 GLY A N 1
ATOM 1753 C CA . GLY A 1 225 ? 30.763 12.232 -65.415 1.00 74.12 225 GLY A CA 1
ATOM 1754 C C . GLY A 1 225 ? 31.867 12.571 -64.404 1.00 74.12 225 GLY A C 1
ATOM 1755 O O . GLY A 1 225 ? 32.603 13.531 -64.629 1.00 74.12 225 GLY A O 1
ATOM 1756 N N . ALA A 1 226 ? 32.035 11.783 -63.336 1.00 83.44 226 ALA A N 1
ATOM 1757 C CA . ALA A 1 226 ? 33.182 11.908 -62.436 1.00 83.44 226 ALA A CA 1
ATOM 1758 C C . ALA A 1 226 ? 34.518 11.710 -63.183 1.00 83.44 226 ALA A C 1
ATOM 1760 O O . ALA A 1 226 ? 34.687 10.755 -63.948 1.00 83.44 226 ALA A O 1
ATOM 1761 N N . SER A 1 227 ? 35.485 12.600 -62.951 1.00 84.62 227 SER A N 1
ATOM 1762 C CA . SER A 1 227 ? 36.811 12.544 -63.579 1.00 84.62 227 SER A CA 1
ATOM 1763 C C . SER A 1 227 ? 37.779 11.638 -62.807 1.00 84.62 227 SER A C 1
ATOM 1765 O O . SER A 1 227 ? 37.577 11.344 -61.628 1.00 84.62 227 SER A O 1
ATOM 1767 N N . ASN A 1 228 ? 38.832 11.159 -63.485 1.00 84.38 228 ASN A N 1
ATOM 1768 C CA . ASN A 1 228 ? 39.761 10.137 -62.969 1.00 84.38 228 ASN A CA 1
ATOM 1769 C C . ASN A 1 228 ? 39.076 8.824 -62.553 1.00 84.38 228 ASN A C 1
ATOM 1771 O O . ASN A 1 228 ? 39.566 8.106 -61.680 1.00 84.38 228 ASN A O 1
ATOM 1775 N N . ASN A 1 229 ? 37.956 8.510 -63.201 1.00 83.88 229 ASN A N 1
ATOM 1776 C CA . ASN A 1 229 ? 37.230 7.257 -63.072 1.00 83.88 229 ASN A CA 1
ATOM 1777 C C . ASN A 1 229 ? 37.790 6.212 -64.066 1.00 83.88 229 ASN A C 1
ATOM 1779 O O . ASN A 1 229 ? 37.911 6.534 -65.250 1.00 83.88 229 ASN A O 1
ATOM 1783 N N . PRO A 1 230 ? 38.150 4.990 -63.623 1.00 82.94 230 PRO A N 1
ATOM 1784 C CA . PRO A 1 230 ? 38.752 3.971 -64.483 1.00 82.94 230 PRO A CA 1
ATOM 1785 C C . PRO A 1 230 ? 37.810 3.403 -65.544 1.00 82.94 230 PRO A C 1
ATOM 1787 O O . PRO A 1 230 ? 38.292 2.896 -66.551 1.00 82.94 230 PRO A O 1
ATOM 1790 N N . THR A 1 231 ? 36.493 3.478 -65.341 1.00 72.69 231 THR A N 1
ATOM 1791 C CA . THR A 1 231 ? 35.532 2.694 -66.129 1.00 72.69 231 THR A CA 1
ATOM 1792 C C . THR A 1 231 ? 34.783 3.488 -67.190 1.00 72.69 231 THR A C 1
ATOM 1794 O O . THR A 1 231 ? 33.939 2.933 -67.889 1.00 72.69 231 THR A O 1
ATOM 1797 N N . SER A 1 232 ? 35.082 4.783 -67.378 1.00 64.88 232 SER A N 1
ATOM 1798 C CA . SER A 1 232 ? 34.383 5.658 -68.351 1.00 64.88 232 SER A CA 1
ATOM 1799 C C . SER A 1 232 ? 32.840 5.567 -68.279 1.00 64.88 232 SER A C 1
ATOM 1801 O O . SER A 1 232 ? 32.138 5.758 -69.267 1.00 64.88 232 SER A O 1
ATOM 1803 N N . VAL A 1 233 ? 32.321 5.228 -67.098 1.00 57.75 233 VAL A N 1
ATOM 1804 C CA . VAL A 1 233 ? 31.023 4.567 -66.892 1.00 57.75 233 VAL A CA 1
ATOM 1805 C C . VAL A 1 233 ? 29.812 5.433 -67.210 1.00 57.75 233 VAL A C 1
ATOM 1807 O O . VAL A 1 233 ? 29.626 6.522 -66.662 1.00 57.75 233 VAL A O 1
ATOM 1810 N N . ASN A 1 234 ? 28.919 4.850 -68.012 1.00 57.22 234 ASN A N 1
ATOM 1811 C CA . ASN A 1 234 ? 27.510 5.212 -68.095 1.00 57.22 234 ASN A CA 1
ATOM 1812 C C . ASN A 1 234 ? 26.767 4.603 -66.892 1.00 57.22 234 ASN A C 1
ATOM 1814 O O . ASN A 1 234 ? 26.276 3.479 -66.958 1.00 57.22 234 ASN A O 1
ATOM 1818 N N . GLY A 1 235 ? 26.704 5.335 -65.779 1.00 63.91 235 GLY A N 1
ATOM 1819 C CA . GLY A 1 235 ? 25.875 4.991 -64.617 1.00 63.91 235 GLY A CA 1
ATOM 1820 C C . GLY A 1 235 ? 26.568 5.204 -63.271 1.00 63.91 235 GLY A C 1
ATOM 1821 O O . GLY A 1 235 ? 27.757 5.512 -63.212 1.00 63.91 235 GLY A O 1
ATOM 1822 N N . ASN A 1 236 ? 25.801 5.056 -62.188 1.00 78.19 236 ASN A N 1
ATOM 1823 C CA . ASN A 1 236 ? 26.276 5.304 -60.827 1.00 78.19 236 ASN A CA 1
ATOM 1824 C C . ASN A 1 236 ? 27.076 4.105 -60.297 1.00 78.19 236 ASN A C 1
ATOM 1826 O O . ASN A 1 236 ? 26.534 3.011 -60.226 1.00 78.19 236 ASN A O 1
ATOM 1830 N N . CYS A 1 237 ? 28.332 4.308 -59.895 1.00 84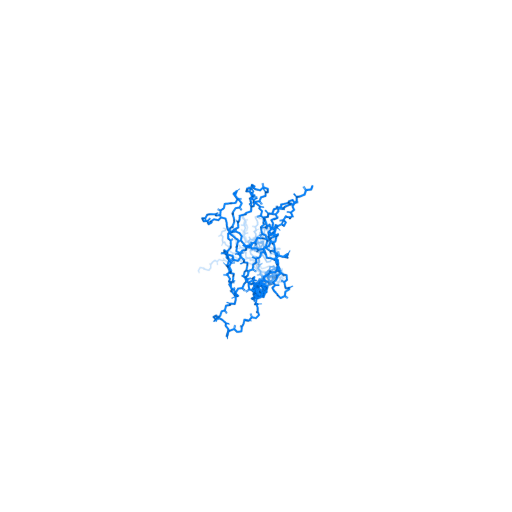.38 237 CYS A N 1
ATOM 1831 C CA . CYS A 1 237 ? 29.212 3.255 -59.362 1.00 84.38 237 CYS A CA 1
ATOM 1832 C C . CYS A 1 237 ? 29.416 3.396 -57.852 1.00 84.38 237 CYS A C 1
ATOM 1834 O O . CYS A 1 237 ? 29.230 4.477 -57.293 1.00 84.38 237 CYS A O 1
ATOM 1836 N N . LEU A 1 238 ? 29.847 2.327 -57.181 1.00 87.75 238 LEU A N 1
ATOM 1837 C CA . LEU A 1 238 ? 30.173 2.373 -55.754 1.00 87.75 238 LEU A CA 1
ATOM 1838 C C . LEU A 1 238 ? 31.675 2.547 -55.561 1.00 87.75 238 LEU A C 1
ATOM 1840 O O . LEU A 1 238 ? 32.468 1.755 -56.059 1.00 87.75 238 LEU A O 1
ATOM 1844 N N . LEU A 1 239 ? 32.071 3.567 -54.805 1.00 88.75 239 LEU A N 1
ATOM 1845 C CA . LEU A 1 239 ? 33.461 3.812 -54.432 1.00 88.75 239 LEU A CA 1
ATOM 1846 C C . LEU A 1 239 ? 33.623 3.685 -52.920 1.00 88.75 239 LEU A C 1
ATOM 1848 O O . LEU A 1 239 ? 33.067 4.461 -52.151 1.00 88.75 239 LEU A O 1
ATOM 1852 N N . TYR A 1 240 ? 34.456 2.751 -52.490 1.00 89.69 240 TYR A N 1
ATOM 1853 C CA . TYR A 1 240 ? 34.872 2.597 -51.106 1.00 89.69 240 TYR A CA 1
ATOM 1854 C C . TYR A 1 240 ? 36.235 3.247 -50.909 1.00 89.69 240 TYR A C 1
ATOM 1856 O O . TYR A 1 240 ? 37.220 2.843 -51.525 1.00 89.69 240 TYR A O 1
ATOM 1864 N N . VAL A 1 241 ? 36.312 4.222 -50.009 1.00 89.44 241 VAL A N 1
ATOM 1865 C CA . VAL A 1 241 ? 37.573 4.835 -49.589 1.00 89.44 241 VAL A CA 1
ATOM 1866 C C . VAL A 1 241 ? 37.896 4.352 -48.181 1.00 89.44 241 VAL A C 1
ATOM 1868 O O . VAL A 1 241 ? 37.084 4.476 -47.263 1.00 89.44 241 VAL A O 1
ATOM 1871 N N . LYS A 1 242 ? 39.077 3.766 -47.999 1.00 88.56 242 LYS A N 1
ATOM 1872 C CA . LYS A 1 242 ? 39.559 3.221 -46.723 1.00 88.56 242 LYS A CA 1
ATOM 1873 C C . LYS A 1 242 ? 40.979 3.705 -46.451 1.00 88.56 242 LYS A C 1
ATOM 1875 O O . LYS A 1 242 ? 41.727 3.969 -47.386 1.00 88.56 242 LYS A O 1
ATOM 1880 N N . GLY A 1 243 ? 41.361 3.778 -45.180 1.00 86.75 243 GLY A N 1
ATOM 1881 C CA . GLY A 1 243 ? 42.704 4.188 -44.763 1.00 86.75 243 GLY A CA 1
ATOM 1882 C C . GLY A 1 243 ? 42.719 5.520 -44.019 1.00 86.75 243 GLY A C 1
ATOM 1883 O O . GLY A 1 243 ? 41.719 5.907 -43.419 1.00 86.75 243 GLY A O 1
ATOM 1884 N N . ASN A 1 244 ? 43.865 6.194 -44.026 1.00 82.69 244 ASN A N 1
ATOM 1885 C CA . ASN A 1 244 ? 44.109 7.470 -43.350 1.00 82.69 244 ASN A CA 1
ATOM 1886 C C . ASN A 1 244 ? 44.905 8.416 -44.269 1.00 82.69 244 ASN A C 1
ATOM 1888 O O . ASN A 1 244 ? 45.252 8.035 -45.379 1.00 82.69 244 ASN A O 1
ATOM 1892 N N . ASN A 1 245 ? 45.225 9.631 -43.815 1.00 75.44 245 ASN A N 1
ATOM 1893 C CA . ASN A 1 245 ? 45.919 10.635 -44.639 1.00 75.44 245 ASN A CA 1
ATOM 1894 C C . ASN A 1 245 ? 47.282 10.177 -45.203 1.00 75.44 245 ASN A C 1
ATOM 1896 O O . ASN A 1 245 ? 47.720 10.718 -46.218 1.00 75.44 245 ASN A O 1
ATOM 1900 N N . ASP A 1 246 ? 47.934 9.192 -44.580 1.00 82.25 246 ASP A N 1
ATOM 1901 C CA . ASP A 1 246 ? 49.247 8.691 -45.002 1.00 82.25 246 ASP A CA 1
ATOM 1902 C C . ASP A 1 246 ? 49.135 7.580 -46.058 1.00 82.25 246 ASP A C 1
ATOM 1904 O O . ASP A 1 246 ? 49.957 7.499 -46.979 1.00 82.25 246 ASP A O 1
ATOM 1908 N N . LEU A 1 247 ? 48.096 6.747 -45.941 1.00 86.06 247 LEU A N 1
ATOM 1909 C CA . LEU A 1 247 ? 47.786 5.642 -46.840 1.00 86.06 247 LEU A CA 1
ATOM 1910 C C . LEU A 1 247 ? 46.270 5.548 -47.045 1.00 86.06 247 LEU A C 1
ATOM 1912 O O . LEU A 1 247 ? 45.549 5.009 -46.201 1.00 86.06 247 LEU A O 1
ATOM 1916 N N . LEU A 1 248 ? 45.798 6.013 -48.201 1.00 91.19 248 LEU A N 1
ATOM 1917 C CA . LEU A 1 248 ? 44.417 5.813 -48.642 1.00 91.19 248 LEU A CA 1
ATOM 1918 C C . LEU A 1 248 ? 44.359 4.705 -49.682 1.00 91.19 248 LEU A C 1
ATOM 1920 O O . LEU A 1 248 ? 45.248 4.560 -50.515 1.00 91.19 248 LEU A O 1
ATOM 1924 N N . SER A 1 249 ? 43.277 3.944 -49.673 1.00 90.94 249 SER A N 1
ATOM 1925 C CA . SER A 1 249 ? 42.932 2.991 -50.719 1.00 90.94 249 SER A CA 1
ATOM 1926 C C . SER A 1 249 ? 41.517 3.256 -51.191 1.00 90.94 249 SER A C 1
ATOM 1928 O O . SER A 1 249 ? 40.607 3.466 -50.391 1.00 90.94 249 SER A O 1
ATOM 1930 N N . GLN A 1 250 ? 41.356 3.256 -52.503 1.00 91.75 250 GLN A N 1
ATOM 1931 C CA . GLN A 1 250 ? 40.088 3.413 -53.182 1.00 91.75 250 GLN A CA 1
ATOM 1932 C C . GLN A 1 250 ? 39.774 2.122 -53.917 1.00 91.75 250 GLN A C 1
ATOM 1934 O O . GLN A 1 250 ? 40.608 1.620 -54.671 1.00 91.75 250 GLN A O 1
ATOM 1939 N N . MET A 1 251 ? 38.578 1.598 -53.683 1.00 90.31 251 MET A N 1
ATOM 1940 C CA . MET A 1 251 ? 38.038 0.434 -54.369 1.00 90.31 251 MET A CA 1
ATOM 1941 C C . MET A 1 251 ? 36.754 0.870 -55.057 1.00 90.31 251 MET A C 1
ATOM 1943 O O . MET A 1 251 ? 35.812 1.276 -54.385 1.00 90.31 251 MET A O 1
ATOM 1947 N N . LEU A 1 252 ? 36.731 0.829 -56.379 1.00 89.12 252 LEU A N 1
ATOM 1948 C CA . LEU A 1 252 ? 35.561 1.146 -57.178 1.00 89.12 252 LEU A CA 1
ATOM 1949 C C . LEU A 1 252 ? 34.969 -0.151 -57.719 1.00 89.12 252 LEU A C 1
ATOM 1951 O O . LEU A 1 252 ? 35.696 -0.991 -58.241 1.00 89.12 252 LEU A O 1
ATOM 1955 N N . VAL A 1 253 ? 33.659 -0.294 -57.577 1.00 87.06 253 VAL A N 1
ATOM 1956 C CA . VAL A 1 253 ? 32.868 -1.378 -58.155 1.00 87.06 253 VAL A CA 1
ATOM 1957 C C . VAL A 1 253 ? 31.936 -0.748 -59.172 1.00 87.06 253 VAL A C 1
ATOM 1959 O O . VAL A 1 253 ? 31.169 0.159 -58.828 1.00 87.06 253 VAL A O 1
ATOM 1962 N N . ASP A 1 254 ? 32.050 -1.179 -60.421 1.00 84.56 254 ASP A N 1
ATOM 1963 C CA . ASP A 1 254 ? 31.181 -0.700 -61.490 1.00 84.56 254 ASP A CA 1
ATOM 1964 C C . ASP A 1 254 ? 29.858 -1.481 -61.568 1.00 84.56 254 ASP A C 1
ATOM 1966 O O . ASP A 1 254 ? 29.599 -2.405 -60.792 1.00 84.56 254 ASP A O 1
ATOM 1970 N N . ASN A 1 255 ? 28.997 -1.081 -62.505 1.00 80.75 255 ASN A N 1
ATOM 1971 C CA . ASN A 1 255 ? 27.696 -1.717 -62.727 1.00 80.75 255 ASN A CA 1
ATOM 1972 C C . ASN A 1 255 ? 27.802 -3.158 -63.245 1.00 80.75 255 ASN A C 1
ATOM 1974 O O . ASN A 1 255 ? 26.875 -3.942 -63.043 1.00 80.75 255 ASN A O 1
ATOM 1978 N N . ASP A 1 256 ? 28.924 -3.502 -63.874 1.00 81.50 256 ASP A N 1
ATOM 1979 C CA . ASP A 1 256 ? 29.207 -4.829 -64.413 1.00 81.50 256 ASP A CA 1
ATOM 1980 C C . ASP A 1 256 ? 29.933 -5.719 -63.382 1.00 81.50 256 ASP A C 1
ATOM 1982 O O . ASP A 1 256 ? 30.331 -6.840 -63.693 1.00 81.50 256 ASP A O 1
ATOM 1986 N N . GLN A 1 257 ? 30.042 -5.249 -62.129 1.00 79.31 257 GLN A N 1
ATOM 1987 C CA . GLN A 1 257 ? 30.713 -5.903 -61.000 1.00 79.31 257 GLN A CA 1
ATOM 1988 C C . GLN A 1 257 ? 32.227 -6.085 -61.181 1.00 79.31 257 GLN A C 1
ATOM 1990 O O . GLN A 1 257 ? 32.836 -6.911 -60.499 1.00 79.31 257 GLN A O 1
ATOM 1995 N N . ASN A 1 258 ? 32.861 -5.298 -62.048 1.00 84.56 258 ASN A N 1
ATOM 1996 C CA . ASN A 1 258 ? 34.312 -5.242 -62.126 1.00 84.56 258 ASN A CA 1
ATOM 1997 C C . ASN A 1 258 ? 34.861 -4.409 -60.966 1.00 84.56 258 ASN A C 1
ATOM 1999 O O . ASN A 1 258 ? 34.307 -3.377 -60.568 1.00 84.56 258 ASN A O 1
ATOM 2003 N N . PHE A 1 259 ? 35.990 -4.862 -60.429 1.00 86.38 259 PHE A N 1
ATOM 2004 C CA . PHE A 1 259 ? 36.625 -4.265 -59.264 1.00 86.38 259 PHE A CA 1
ATOM 2005 C C . PHE A 1 259 ? 37.884 -3.517 -59.682 1.00 86.38 259 PHE A C 1
ATOM 2007 O O . PHE A 1 259 ? 38.818 -4.102 -60.223 1.00 86.38 259 PHE A O 1
ATOM 2014 N N . TYR A 1 260 ? 37.957 -2.233 -59.355 1.00 88.75 260 TYR A N 1
ATOM 2015 C CA . TYR A 1 260 ? 39.128 -1.400 -59.596 1.00 88.75 260 TYR A CA 1
ATOM 2016 C C . TYR A 1 260 ? 39.700 -0.934 -58.275 1.00 88.75 260 TYR A C 1
ATOM 2018 O O . TYR A 1 260 ? 38.981 -0.433 -57.416 1.00 88.75 260 TYR A O 1
ATOM 2026 N N . VAL A 1 261 ? 41.010 -1.060 -58.107 1.00 90.19 261 VAL A N 1
ATOM 2027 C CA . VAL A 1 261 ? 41.687 -0.647 -56.879 1.00 90.19 261 VAL A CA 1
ATOM 2028 C C . VAL A 1 261 ? 42.840 0.283 -57.211 1.00 90.19 261 VAL A C 1
ATOM 2030 O O . VAL A 1 261 ? 43.579 0.076 -58.176 1.00 90.19 261 VAL A O 1
ATOM 2033 N N . ARG A 1 262 ? 43.011 1.306 -56.380 1.00 90.94 262 ARG A N 1
ATOM 2034 C CA . ARG A 1 262 ? 44.218 2.128 -56.331 1.00 90.94 262 ARG A CA 1
ATOM 2035 C C . ARG A 1 262 ? 44.507 2.564 -54.906 1.00 90.94 262 ARG A C 1
ATOM 2037 O O . ARG A 1 262 ? 43.617 2.606 -54.060 1.00 90.94 262 ARG A O 1
ATOM 2044 N N . SER A 1 263 ? 45.741 2.973 -54.666 1.00 91.19 263 SER A N 1
ATOM 2045 C CA . SER A 1 263 ? 46.166 3.541 -53.387 1.00 91.19 263 SER A CA 1
ATOM 2046 C C . SER A 1 263 ? 46.791 4.921 -53.571 1.00 91.19 263 SER A C 1
ATOM 2048 O O . SER A 1 263 ? 47.413 5.195 -54.602 1.00 91.19 263 SER A O 1
ATOM 2050 N N . CYS A 1 264 ? 46.629 5.778 -52.569 1.00 89.88 264 CYS A N 1
ATOM 2051 C CA . CYS A 1 264 ? 47.344 7.034 -52.404 1.00 89.88 264 CYS A CA 1
ATOM 2052 C C . CYS A 1 264 ? 48.362 6.870 -51.281 1.00 89.88 264 CYS A C 1
ATOM 2054 O O . CYS A 1 264 ? 47.985 6.503 -50.168 1.00 89.88 264 CYS A O 1
ATOM 2056 N N . VAL A 1 265 ? 49.628 7.163 -51.562 1.00 87.50 265 VAL A N 1
ATOM 2057 C CA . VAL A 1 265 ? 50.698 7.178 -50.558 1.00 87.50 265 VAL A CA 1
ATOM 2058 C C . VAL A 1 265 ? 51.319 8.564 -50.571 1.00 87.50 265 VAL A C 1
ATOM 2060 O O . VAL A 1 265 ? 51.732 9.037 -51.633 1.00 87.50 265 VAL A O 1
ATOM 2063 N N . ALA A 1 266 ? 51.359 9.229 -49.413 1.00 83.00 266 ALA A N 1
ATOM 2064 C CA . ALA A 1 266 ? 51.908 10.583 -49.274 1.00 83.00 266 ALA A CA 1
ATOM 2065 C C . ALA A 1 266 ? 51.348 11.587 -50.316 1.00 83.00 266 ALA A C 1
ATOM 2067 O O . ALA A 1 266 ? 52.091 12.346 -50.941 1.00 83.00 266 ALA A O 1
ATOM 2068 N N . GLY A 1 267 ? 50.030 11.550 -50.549 1.00 81.81 267 GLY A N 1
ATOM 2069 C CA . GLY A 1 267 ? 49.329 12.466 -51.460 1.00 81.81 267 GLY A CA 1
ATOM 2070 C C . GLY A 1 267 ? 49.466 12.155 -52.956 1.00 81.81 267 GLY A C 1
ATOM 2071 O O . GLY A 1 267 ? 48.959 12.916 -53.779 1.00 81.81 267 GLY A O 1
ATOM 2072 N N . LYS A 1 268 ? 50.125 11.052 -53.335 1.00 87.62 268 LYS A N 1
ATOM 2073 C CA . LYS A 1 268 ? 50.258 10.621 -54.734 1.00 87.62 268 LYS A CA 1
ATOM 2074 C C . LYS A 1 268 ? 49.408 9.388 -55.016 1.00 87.62 268 LYS A C 1
ATOM 2076 O O . LYS A 1 268 ? 49.640 8.327 -54.437 1.00 87.62 268 LYS A O 1
ATOM 2081 N N . TRP A 1 269 ? 48.467 9.520 -55.948 1.00 89.75 269 TRP A N 1
ATOM 2082 C CA . TRP A 1 269 ? 47.631 8.418 -56.420 1.00 89.75 269 TRP A CA 1
ATOM 2083 C C . TRP A 1 269 ? 48.395 7.504 -57.379 1.00 89.75 269 TRP A C 1
ATOM 2085 O O . TRP A 1 269 ? 49.031 7.958 -58.329 1.00 89.75 269 TRP A O 1
ATOM 2095 N N . SER A 1 270 ? 48.297 6.199 -57.145 1.00 91.06 270 SER A N 1
ATOM 2096 C CA . SER A 1 270 ? 48.678 5.183 -58.126 1.00 91.06 270 SER A CA 1
ATOM 2097 C C . SER A 1 270 ? 47.636 5.081 -59.245 1.00 91.06 270 SER A C 1
ATOM 2099 O O . SER A 1 270 ? 46.480 5.484 -59.085 1.00 91.06 270 SER A O 1
ATOM 2101 N N . ALA A 1 271 ? 48.054 4.540 -60.391 1.00 88.56 271 ALA A N 1
ATOM 2102 C CA . ALA A 1 271 ? 47.137 4.216 -61.476 1.00 88.56 271 ALA A CA 1
ATOM 2103 C C . ALA A 1 271 ? 46.105 3.175 -61.019 1.00 88.56 271 ALA A C 1
ATOM 2105 O O . ALA A 1 271 ? 46.419 2.287 -60.220 1.00 88.56 271 ALA A O 1
ATOM 2106 N N . TRP A 1 272 ? 44.891 3.276 -61.555 1.00 89.88 272 TRP A N 1
ATOM 2107 C CA . TRP A 1 272 ? 43.853 2.278 -61.337 1.00 89.88 272 TRP A CA 1
ATOM 2108 C C . TRP A 1 272 ? 44.276 0.917 -61.876 1.00 89.88 272 TRP A C 1
ATOM 2110 O O . TRP A 1 272 ? 44.851 0.816 -62.960 1.00 89.88 272 TRP A O 1
ATOM 2120 N N . ARG A 1 273 ? 43.978 -0.128 -61.106 1.00 87.50 273 ARG A N 1
ATOM 2121 C CA . ARG A 1 273 ? 44.196 -1.516 -61.502 1.00 87.50 273 ARG A CA 1
ATOM 2122 C C . ARG A 1 273 ? 42.883 -2.262 -61.420 1.00 87.50 273 ARG A C 1
ATOM 2124 O O . ARG A 1 273 ? 42.274 -2.298 -60.353 1.00 87.50 273 ARG A O 1
ATOM 2131 N N . GLU A 1 274 ? 42.483 -2.857 -62.529 1.00 87.00 274 GLU A N 1
ATOM 2132 C CA . GLU A 1 274 ? 41.387 -3.815 -62.550 1.00 87.00 274 GLU A CA 1
ATOM 2133 C C . GLU A 1 274 ? 41.844 -5.108 -61.871 1.00 87.00 274 GLU A C 1
ATOM 2135 O O . GLU A 1 274 ? 42.890 -5.671 -62.203 1.00 87.00 274 GLU A O 1
ATOM 2140 N N . GLN A 1 275 ? 41.093 -5.542 -60.867 1.00 78.44 275 GLN A N 1
ATOM 2141 C CA . GLN A 1 275 ? 41.255 -6.836 -60.229 1.00 78.44 275 GLN A CA 1
ATOM 2142 C C . GLN A 1 275 ? 40.393 -7.825 -60.999 1.00 78.44 275 GLN A C 1
ATOM 2144 O O . GLN A 1 275 ? 39.192 -7.939 -60.771 1.00 78.44 275 GLN A O 1
ATOM 2149 N N . VAL A 1 276 ? 41.022 -8.538 -61.926 1.00 69.38 276 VAL A N 1
ATOM 2150 C CA . VAL A 1 276 ? 40.389 -9.676 -62.586 1.00 69.38 276 VAL A CA 1
ATOM 2151 C C . VAL A 1 276 ? 40.326 -10.807 -61.561 1.00 69.38 276 VAL A C 1
ATOM 2153 O O . VAL A 1 276 ? 41.321 -11.074 -60.879 1.00 69.38 276 VAL A O 1
ATOM 2156 N N . ALA A 1 277 ? 39.162 -11.441 -61.409 1.00 58.56 277 ALA A N 1
ATOM 2157 C CA . ALA A 1 277 ? 39.029 -12.613 -60.553 1.00 58.56 277 ALA A CA 1
ATOM 2158 C C . ALA A 1 277 ? 40.123 -13.625 -60.925 1.00 58.56 277 ALA A C 1
ATOM 2160 O O . ALA A 1 277 ? 40.298 -13.948 -62.100 1.00 58.56 277 ALA A O 1
ATOM 2161 N N . TRP A 1 278 ? 40.892 -14.075 -59.934 1.00 52.94 278 TRP A N 1
ATOM 2162 C CA . TRP A 1 278 ? 41.882 -15.126 -60.138 1.00 52.94 278 TRP A CA 1
ATOM 2163 C C . TRP A 1 278 ? 41.116 -16.378 -60.577 1.00 52.94 278 TRP A C 1
ATOM 2165 O O . TRP A 1 278 ? 40.367 -16.941 -59.780 1.00 52.94 278 TRP A O 1
ATOM 2175 N N . SER A 1 279 ? 41.239 -16.740 -61.855 1.00 45.81 279 SER A N 1
ATOM 2176 C CA . SER A 1 279 ? 40.738 -18.001 -62.409 1.00 45.81 279 SER A CA 1
ATOM 2177 C C . SER A 1 279 ? 41.550 -19.178 -61.892 1.00 45.81 279 SER A C 1
ATOM 2179 O O . SER A 1 279 ? 42.798 -19.058 -61.964 1.00 45.81 279 SER A O 1
#

Foldseek 3Di:
DDDDDDDPPLAAECVVPDAAAAQDAWDKDKDFDDDPNAGDQLVQKFKWKWFAAPVRDTDTGRWDWDQPDVQRDNGRRITITTGHGPPRNDFFKTDQQGIWMWIDDPVGIDTDGGYIYGYHYDPPPPDDDPDPDPPVVVVVVVVVVVVVVVVVVVVVVVVVVVVVVVVVVVVVVVVVVVVVVCVVVCVDPDPVRVVVVVCQVPDADEDAEEPLPVQDQDKHFHAQNYPLDPPNDPGTWIWGWDDHQQKIKIWIQGPVRWIWIWMDHNSDIDRIDTDDPDD

InterPro domains:
  IPR018913 BppU, N-terminal [PF10651] (14-145)

Secondary structure (DSSP, 8-state):
---------SEEE-TTT--EETT-SS-EEEEE-EETTEEPP-TT-EEEEEEE-TTS-EEEEEPEEE--STT-BTTTTEEEEEPPTTS--S-EE--TTT-EEEEEETTEEEEEEEEE-EEE--TT-TTS-------HHHHHHHHHHHHHHHHHHHHHHHHHHHHHHHHHHHHHHHHHHHHHHHHHTTSS--HHHHHHHHHHHH--EEE-S-GGG--SSSEEEE-TT-TT-TT--SS-EEEEEEE-SSEEEEEEE-TT--EEEEEEETTEEPPPEEE----

pLDDT: mean 71.53, std 15.67, range [27.12, 94.56]

Organism: NCBI:txid1423814